Protein AF-A0A958NV28-F1 (afdb_monomer)

Nearest PDB structures (foldseek):
  4ri0-assembly1_A  TM=7.024E-01  e=3.113E-03  Homo sapiens
  4fgm-assembly1_A  TM=7.348E-01  e=1.062E-01  Idiomarina loihiensis L2TR
  3wkm-assembly1_A  TM=4.932E-01  e=1.978E-02  Aquifex aeolicus VF5
  7xft-assembly1_A-2  TM=5.248E-01  e=6.784E-02  Pseudomonas aeruginosa PAO1

Foldseek 3Di:
DPDPPVVVVVVVVLVVVPPDPDDDDDDPPCPQWDKDDDDDFKIKIKGKAWQVDDQVLRQLVRLLVQQVVLVVVVFLFKDWADKDKPKDWDWDFDFDQPPPPPVPDDDDDGPTDTDIDIRIITMMMIMIGGFNWFKDFPWHFDWDAAQLVVLCVLVVPSAIWIARCDTDDDDDDDHRKTWQDKQNQGDRGSSSVRVSRSPDPDQWIWIWIADPSDIDTGTTGIDTCSVVNSVVSVVSLVVSVVVCPDDPDPDSCVSVVVVVD

Sequence (261 aa):
MMKRLTLFVSLLKVAASMVGCSSLPPVNYLNGVTYKQNGSNMFTATYSGDRDTFTTTASNLAQIAAIESCMGKGRRAALFHEVIDESTKEIYTHLYSRDYVSNTLRDKNPTVHSEPMYVHAPRFTVRYSCANNYRALTQTPQITELKPEVVSYATRDFRGGLQVSNIKEAGPLREGDVITHIGGIRVEKVYQFRIALSTATREFIPIRILRNQVELTLKAKTSHATNSLYADNIRRLEEACKFA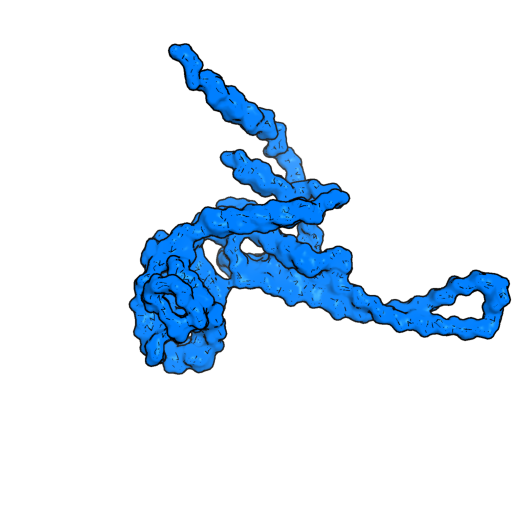QPVELPDVCWALAILAE

Mean predicted aligned error: 13.68 Å

Secondary structure (DSSP, 8-state):
--SSSHHHHHHHHHHTT----S--PPPSS-TTEEEEE-SSS-EEEEEE--TTS-HHHHHHHHHHHHHHHHHHTT-SEEEEEEEEE--EEEEEEEEE------TT--------EEEEEEEEE-EEEEEEEEES--EEESS--EEEEEPHHHHHHHHSS---EEEEEE--S-SS--TT-EEEEETTEE-SSHHHHHHHHHT--SSEEEEEEEETTEEEEEEEEEEE-HHHHHHHHHHHHHHHHHT-TTS--SSTTHHHHHTT-

Structure (mmCIF, N/CA/C/O backbone):
data_AF-A0A958NV28-F1
#
_entry.id   AF-A0A958NV28-F1
#
loop_
_atom_site.group_PDB
_atom_site.id
_atom_site.type_symbol
_atom_site.label_atom_id
_atom_site.label_alt_id
_atom_site.label_comp_id
_atom_site.label_asym_id
_atom_site.label_entity_id
_atom_site.label_seq_id
_atom_site.pdbx_PDB_ins_code
_atom_site.Cartn_x
_atom_site.Cartn_y
_atom_site.Cartn_z
_atom_site.occupancy
_atom_site.B_iso_or_equiv
_atom_site.auth_seq_id
_atom_site.auth_comp_id
_atom_site.auth_asym_id
_atom_site.auth_atom_id
_atom_site.pdbx_PDB_model_num
ATOM 1 N N . MET A 1 1 ? -11.180 51.515 -22.818 1.00 42.75 1 MET A N 1
ATOM 2 C CA . MET A 1 1 ? -11.923 50.394 -23.433 1.00 42.75 1 MET A CA 1
ATOM 3 C C . MET A 1 1 ? -10.951 49.576 -24.295 1.00 42.75 1 MET A C 1
ATOM 5 O O . MET A 1 1 ? -10.988 49.690 -25.502 1.00 42.75 1 MET A O 1
ATOM 9 N N . MET A 1 2 ? -9.979 48.860 -23.696 1.00 36.97 2 MET A N 1
ATOM 10 C CA . MET A 1 2 ? -8.898 48.190 -24.465 1.00 36.97 2 MET A CA 1
ATOM 11 C C . MET A 1 2 ? -8.068 47.183 -23.627 1.00 36.97 2 MET A C 1
ATOM 13 O O . MET A 1 2 ? -6.845 47.195 -23.648 1.00 36.97 2 MET A O 1
ATOM 17 N N . LYS A 1 3 ? -8.714 46.321 -22.823 1.00 34.31 3 LYS A N 1
ATOM 18 C CA . LYS A 1 3 ? -8.003 45.306 -22.002 1.00 34.31 3 LYS A CA 1
ATOM 19 C C . LYS A 1 3 ? -8.590 43.885 -22.038 1.00 34.31 3 LYS A C 1
ATOM 21 O O . LYS A 1 3 ? -8.163 43.037 -21.268 1.00 34.31 3 LYS A O 1
ATOM 26 N N . ARG A 1 4 ? -9.550 43.595 -22.927 1.00 36.66 4 ARG A N 1
ATOM 27 C CA . ARG A 1 4 ? -10.186 42.261 -23.018 1.00 36.66 4 ARG A CA 1
ATOM 28 C C . ARG A 1 4 ? -9.782 41.418 -24.232 1.00 36.66 4 ARG A C 1
ATOM 30 O O . ARG A 1 4 ? -10.147 40.253 -24.276 1.00 36.66 4 ARG A O 1
ATOM 37 N N . LEU A 1 5 ? -9.011 41.961 -25.177 1.00 32.56 5 LEU A N 1
ATOM 38 C CA . LEU A 1 5 ? -8.711 41.264 -26.435 1.00 32.56 5 LEU A CA 1
ATOM 39 C C . LEU A 1 5 ? -7.381 40.486 -26.430 1.00 32.56 5 LEU A C 1
ATOM 41 O O . LEU A 1 5 ? -7.212 39.563 -27.214 1.00 32.56 5 LEU A O 1
ATOM 45 N N . THR A 1 6 ? -6.453 40.795 -25.520 1.00 35.09 6 THR A N 1
ATOM 46 C CA . THR A 1 6 ? -5.121 40.163 -25.491 1.00 35.09 6 THR A CA 1
ATOM 47 C C . THR A 1 6 ? -5.073 38.834 -24.737 1.00 35.09 6 THR A C 1
ATOM 49 O O . THR A 1 6 ? -4.152 38.061 -24.958 1.00 35.09 6 THR A O 1
ATOM 52 N N . LEU A 1 7 ? -6.058 38.530 -23.884 1.00 33.84 7 LEU A N 1
ATOM 53 C CA . LEU A 1 7 ? -6.099 37.253 -23.153 1.00 33.84 7 LEU A CA 1
ATOM 54 C C . LEU A 1 7 ? -6.708 36.106 -23.979 1.00 33.84 7 LEU A C 1
ATOM 56 O O . LEU A 1 7 ? -6.379 34.947 -23.751 1.00 33.84 7 LEU A O 1
ATOM 60 N N . PHE A 1 8 ? -7.549 36.420 -24.971 1.00 31.97 8 PHE A N 1
ATOM 61 C CA . PHE A 1 8 ? -8.199 35.413 -25.820 1.00 31.97 8 PHE A CA 1
ATOM 62 C C . PHE A 1 8 ? -7.282 34.861 -26.922 1.00 31.97 8 PHE A C 1
ATOM 64 O O . PHE A 1 8 ? -7.455 33.726 -27.354 1.00 31.97 8 PHE A O 1
ATOM 71 N N . VAL A 1 9 ? -6.266 35.621 -27.342 1.00 33.97 9 VAL A N 1
ATOM 72 C CA . VAL A 1 9 ? -5.313 35.188 -28.383 1.00 33.97 9 VAL A CA 1
ATOM 73 C C . VAL A 1 9 ? -4.204 34.291 -27.807 1.00 33.97 9 VAL A C 1
ATOM 75 O O . VAL A 1 9 ? -3.665 33.445 -28.516 1.00 33.97 9 VAL A O 1
ATOM 78 N N . SER A 1 10 ? -3.912 34.400 -26.507 1.00 32.03 10 SER A N 1
ATOM 79 C CA . SER A 1 10 ? -2.940 33.538 -25.815 1.00 32.03 10 SER A CA 1
ATOM 80 C C . SER A 1 10 ? -3.492 32.141 -25.518 1.00 32.03 10 SER A C 1
ATOM 82 O O . SER A 1 10 ? -2.753 31.168 -25.606 1.00 32.03 10 SER A O 1
ATOM 84 N N . LEU A 1 11 ? -4.795 32.030 -25.228 1.00 33.72 11 LEU A N 1
ATOM 85 C CA . LEU A 1 11 ? -5.482 30.743 -25.047 1.00 33.72 11 LEU A CA 1
ATOM 86 C C . LEU A 1 11 ? -5.680 30.001 -26.379 1.00 33.72 11 LEU A C 1
ATOM 88 O O . LEU A 1 11 ? -5.585 28.778 -26.421 1.00 33.72 11 LEU A O 1
ATOM 92 N N . LEU A 1 12 ? -5.858 30.725 -27.491 1.00 30.09 12 LEU A N 1
ATOM 93 C CA . LEU A 1 12 ? -6.002 30.104 -28.812 1.00 30.09 12 LEU A CA 1
ATOM 94 C C . LEU A 1 12 ? -4.684 29.568 -29.399 1.00 30.09 12 LEU A C 1
ATOM 96 O O . LEU A 1 12 ? -4.718 28.651 -30.213 1.00 30.09 12 LEU A O 1
ATOM 100 N N . LYS A 1 13 ? -3.520 30.098 -28.997 1.00 28.77 13 LYS A N 1
ATOM 101 C CA . LYS A 1 13 ? -2.216 29.590 -29.466 1.00 28.77 13 LYS A CA 1
ATOM 102 C C . LYS A 1 13 ? -1.770 28.298 -28.779 1.00 28.77 13 LYS A C 1
ATOM 104 O O . LYS A 1 13 ? -0.981 27.575 -29.372 1.00 28.77 13 LYS A O 1
ATOM 109 N N . VAL A 1 14 ? -2.302 27.986 -27.597 1.00 34.53 14 VAL A N 1
ATOM 110 C CA . VAL A 1 14 ? -2.105 26.673 -26.952 1.00 34.53 14 VAL A CA 1
ATOM 111 C C . VAL A 1 14 ? -3.055 25.627 -27.554 1.00 34.53 14 VAL A C 1
ATOM 113 O O . VAL A 1 14 ? -2.667 24.482 -27.745 1.00 34.53 14 VAL A O 1
ATOM 116 N N . ALA A 1 15 ? -4.255 26.038 -27.980 1.00 30.75 15 ALA A N 1
ATOM 117 C CA . ALA A 1 15 ? -5.199 25.159 -28.674 1.00 30.75 15 ALA A CA 1
ATOM 118 C C . ALA A 1 15 ? -4.808 24.850 -30.139 1.00 30.75 15 ALA A C 1
ATOM 120 O O . ALA A 1 15 ? -5.227 23.841 -30.698 1.00 30.75 15 ALA A O 1
ATOM 121 N N . ALA A 1 16 ? -3.993 25.691 -30.786 1.00 28.53 16 ALA A N 1
ATOM 122 C CA . ALA A 1 16 ? -3.613 25.514 -32.192 1.00 28.53 16 ALA A CA 1
ATOM 123 C C . ALA A 1 16 ? -2.440 24.539 -32.429 1.00 28.53 16 ALA A C 1
ATOM 125 O O . ALA A 1 16 ? -2.147 24.224 -33.580 1.00 28.53 16 ALA A O 1
ATOM 126 N N . SER A 1 17 ? -1.802 24.013 -31.378 1.00 32.06 17 SER A N 1
ATOM 127 C CA . SER A 1 17 ? -0.890 22.861 -31.483 1.00 32.06 17 SER A CA 1
ATOM 128 C C . SER A 1 17 ? -1.598 21.508 -31.301 1.00 32.06 17 SER A C 1
ATOM 130 O O . SER A 1 17 ? -0.931 20.480 -31.279 1.00 32.06 17 SER A O 1
ATOM 132 N N . MET A 1 18 ? -2.936 21.489 -31.201 1.00 34.84 18 MET A N 1
ATOM 133 C CA . MET A 1 18 ? -3.747 20.292 -30.906 1.00 34.84 18 MET A CA 1
ATOM 134 C C . MET A 1 18 ? -4.446 19.674 -32.126 1.00 34.84 18 MET A C 1
ATOM 136 O O . MET A 1 18 ? -5.390 18.897 -31.991 1.00 34.84 18 MET A O 1
ATOM 140 N N . VAL A 1 19 ? -3.984 19.975 -33.341 1.00 33.31 19 VAL A N 1
ATOM 141 C CA . VAL A 1 19 ? -4.462 19.283 -34.546 1.00 33.31 19 VAL A CA 1
ATOM 142 C C . VAL A 1 19 ? -3.514 18.126 -34.846 1.00 33.31 19 VAL A C 1
ATOM 144 O O . VAL A 1 19 ? -2.533 18.282 -35.566 1.00 33.31 19 VAL A O 1
ATOM 147 N N . GLY A 1 20 ? -3.798 16.968 -34.248 1.00 28.89 20 GLY A N 1
ATOM 148 C CA . GLY A 1 20 ? -3.028 15.748 -34.507 1.00 28.89 20 GLY A CA 1
ATOM 149 C C . GLY A 1 20 ? -3.338 14.536 -33.630 1.00 28.89 20 GLY A C 1
ATOM 150 O O . GLY A 1 20 ? -2.508 13.642 -33.553 1.00 28.89 20 GLY A O 1
ATOM 151 N N . CYS A 1 21 ? -4.490 14.468 -32.957 1.00 29.20 21 CYS A N 1
ATOM 152 C CA . CYS A 1 21 ? -4.868 13.296 -32.159 1.00 29.20 21 CYS A CA 1
ATOM 153 C C . CYS A 1 21 ? -5.763 12.352 -32.979 1.00 29.20 21 CYS A C 1
ATOM 155 O O . CYS A 1 21 ? -6.955 12.204 -32.722 1.00 29.20 21 CYS A O 1
ATOM 157 N N . SER A 1 22 ? -5.201 11.734 -34.018 1.00 29.69 22 SER A N 1
ATOM 158 C CA . SER A 1 22 ? -5.865 10.648 -34.743 1.00 29.69 22 SER A CA 1
ATOM 159 C C . SER A 1 22 ? -4.882 9.508 -34.985 1.00 29.69 22 SER A C 1
ATOM 161 O O . SER A 1 22 ? -3.986 9.620 -35.816 1.00 29.69 22 SER A O 1
ATOM 163 N N . SER A 1 23 ? -5.101 8.420 -34.238 1.00 33.44 23 SER A N 1
ATOM 164 C CA . SER A 1 23 ? -4.632 7.051 -34.491 1.00 33.44 23 SER A CA 1
ATOM 165 C C . SER A 1 23 ? -3.129 6.874 -34.733 1.00 33.44 23 SER A C 1
ATOM 167 O O . SER A 1 23 ? -2.688 6.779 -35.876 1.00 33.44 23 SER A O 1
ATOM 169 N N . LEU A 1 24 ? -2.364 6.695 -33.656 1.00 29.19 24 LEU A N 1
ATOM 170 C CA . LEU A 1 24 ? -1.082 5.993 -33.714 1.00 29.19 24 LEU A CA 1
ATOM 171 C C . LEU A 1 24 ? -1.100 4.835 -32.699 1.00 29.19 24 LEU A C 1
ATOM 173 O O . LEU A 1 24 ? -1.649 4.998 -31.607 1.00 29.19 24 LEU A O 1
ATOM 177 N N . PRO A 1 25 ? -0.608 3.640 -33.074 1.00 27.00 25 PRO A N 1
ATOM 178 C CA . PRO A 1 25 ? -0.583 2.479 -32.190 1.00 27.00 25 PRO A CA 1
ATOM 179 C C . PRO A 1 25 ? 0.420 2.705 -31.044 1.00 27.00 25 PRO A C 1
ATOM 181 O O . PRO A 1 25 ? 1.440 3.349 -31.272 1.00 27.00 25 PRO A O 1
ATOM 184 N N . PRO A 1 26 ? 0.172 2.173 -29.832 1.00 32.22 26 PRO A N 1
ATOM 185 C CA . PRO A 1 26 ? 1.066 2.359 -28.689 1.00 32.22 26 PRO A CA 1
ATOM 186 C C . PRO A 1 26 ? 2.444 1.760 -28.986 1.00 32.22 26 PRO A C 1
ATOM 188 O O . PRO A 1 26 ? 2.532 0.583 -29.348 1.00 32.22 26 PRO A O 1
ATOM 191 N N . VAL A 1 27 ? 3.519 2.539 -28.834 1.00 32.28 27 VAL A N 1
ATOM 192 C CA . VAL A 1 27 ? 4.867 2.056 -29.147 1.00 32.28 27 VAL A CA 1
ATOM 193 C C . VAL A 1 27 ? 5.618 1.503 -27.921 1.00 32.28 27 VAL A C 1
ATOM 195 O O . VAL A 1 27 ? 5.814 2.148 -26.899 1.00 32.28 27 VAL A O 1
ATOM 198 N N . ASN A 1 28 ? 6.024 0.243 -28.084 1.00 35.97 28 ASN A N 1
ATOM 199 C CA . ASN A 1 28 ? 6.966 -0.638 -27.376 1.00 35.97 28 ASN A CA 1
ATOM 200 C C . ASN A 1 28 ? 8.065 -0.054 -26.439 1.00 35.97 28 ASN A C 1
ATOM 202 O O . ASN A 1 28 ? 9.251 -0.263 -26.681 1.00 35.97 28 ASN A O 1
ATOM 206 N N . TYR A 1 29 ? 7.703 0.483 -25.269 1.00 47.28 29 TYR A N 1
ATOM 207 C CA . TYR A 1 29 ? 8.492 0.311 -24.020 1.00 47.28 29 TYR A CA 1
ATOM 208 C C . TYR A 1 29 ? 7.924 -0.807 -23.117 1.00 47.28 29 TYR A C 1
ATOM 210 O O . TYR A 1 29 ? 8.506 -1.176 -22.100 1.00 47.28 29 TYR A O 1
ATOM 218 N N . LEU A 1 30 ? 6.782 -1.379 -23.517 1.00 50.78 30 LEU A N 1
ATOM 219 C CA . LEU A 1 30 ? 6.058 -2.457 -22.835 1.00 50.78 30 LEU A CA 1
ATOM 220 C C . LEU A 1 30 ? 6.619 -3.862 -23.110 1.00 50.78 30 LEU A C 1
ATOM 222 O O . LEU A 1 30 ? 6.046 -4.842 -22.629 1.00 50.78 30 LEU A O 1
ATOM 226 N N . ASN A 1 31 ? 7.722 -3.999 -23.853 1.00 53.97 31 ASN A N 1
ATOM 227 C CA . ASN A 1 31 ? 8.392 -5.291 -23.990 1.00 53.97 31 ASN A CA 1
ATOM 228 C C . ASN A 1 31 ? 8.909 -5.710 -22.606 1.00 53.97 31 ASN A C 1
ATOM 230 O O . ASN A 1 31 ? 9.879 -5.160 -22.103 1.00 53.97 31 ASN A O 1
ATOM 234 N N . GLY A 1 32 ? 8.202 -6.643 -21.967 1.00 59.00 32 GLY A N 1
ATOM 235 C CA . GLY A 1 32 ? 8.482 -7.095 -20.603 1.00 59.00 32 GLY A CA 1
ATOM 236 C C . GLY A 1 32 ? 7.480 -6.620 -19.548 1.00 59.00 32 GLY A C 1
ATOM 237 O O . GLY A 1 32 ? 7.564 -7.095 -18.413 1.00 59.00 32 GLY A O 1
ATOM 238 N N . VAL A 1 33 ? 6.513 -5.755 -19.894 1.00 76.06 33 VAL A N 1
ATOM 239 C CA . VAL A 1 33 ? 5.429 -5.362 -18.981 1.00 76.06 33 VAL A CA 1
ATOM 240 C C . VAL A 1 33 ? 4.223 -6.282 -19.133 1.00 76.06 33 VAL A C 1
ATOM 242 O O . VAL A 1 33 ? 3.641 -6.403 -20.207 1.00 76.06 33 VAL A O 1
ATOM 245 N N . THR A 1 34 ? 3.782 -6.884 -18.032 1.00 82.75 34 THR A N 1
ATOM 246 C CA . THR A 1 34 ? 2.536 -7.658 -17.986 1.00 82.75 34 THR A CA 1
ATOM 247 C C . THR A 1 34 ? 1.575 -7.090 -16.955 1.00 82.75 34 THR A C 1
ATOM 249 O O . THR A 1 34 ? 1.968 -6.819 -15.818 1.00 82.75 34 THR A O 1
AT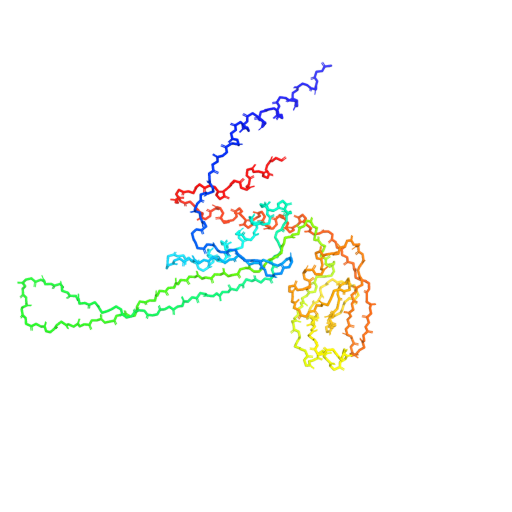OM 252 N N . TYR A 1 35 ? 0.302 -6.973 -17.333 1.00 85.31 35 TYR A N 1
ATOM 253 C CA . TYR A 1 35 ? -0.773 -6.532 -16.450 1.00 85.31 35 TYR A CA 1
ATOM 254 C C . TYR A 1 35 ? -1.664 -7.698 -16.055 1.00 85.31 35 TYR A C 1
ATOM 256 O O . TYR A 1 35 ? -2.049 -8.518 -16.888 1.00 85.31 35 TYR A O 1
ATOM 264 N N . LYS A 1 36 ? -2.067 -7.738 -14.787 1.00 86.81 36 LYS A N 1
ATOM 265 C CA . LYS A 1 36 ? -3.072 -8.691 -14.314 1.00 86.81 36 LYS A CA 1
ATOM 266 C C . LYS A 1 36 ? -4.006 -8.028 -13.315 1.00 86.81 36 LYS A C 1
ATOM 268 O O . LYS A 1 36 ? -3.587 -7.239 -12.473 1.00 86.81 36 LYS A O 1
ATOM 273 N N . GLN A 1 37 ? -5.290 -8.344 -13.419 1.00 84.44 37 GLN A N 1
ATOM 274 C CA . GLN A 1 37 ? -6.294 -7.937 -12.446 1.00 84.44 37 GLN A CA 1
ATOM 275 C C . GLN A 1 37 ? -6.480 -9.054 -11.416 1.00 84.44 37 GLN A C 1
ATOM 277 O O . GLN A 1 37 ? -6.767 -10.195 -11.769 1.00 84.44 37 GLN A O 1
ATOM 282 N N . ASN A 1 38 ? -6.325 -8.717 -10.137 1.00 76.69 38 ASN A N 1
ATOM 283 C CA . ASN A 1 38 ? -6.432 -9.637 -9.008 1.00 76.69 38 ASN A CA 1
ATOM 284 C C . ASN A 1 38 ? -7.643 -9.243 -8.144 1.00 76.69 38 ASN A C 1
ATOM 286 O O . ASN A 1 38 ? -7.500 -8.732 -7.037 1.00 76.69 38 ASN A O 1
ATOM 290 N N . GLY A 1 39 ? -8.854 -9.449 -8.667 1.00 72.31 39 GLY A N 1
ATOM 291 C CA . GLY A 1 39 ? -10.111 -9.050 -8.018 1.00 72.31 39 GLY A CA 1
ATOM 292 C C . GLY A 1 39 ? -10.651 -7.700 -8.503 1.00 72.31 39 GLY A C 1
ATOM 293 O O . GLY A 1 39 ? -10.207 -7.162 -9.514 1.00 72.31 39 GLY A O 1
ATOM 294 N N . SER A 1 40 ? -11.649 -7.144 -7.811 1.00 68.88 40 SER A N 1
ATOM 295 C CA . SER A 1 40 ? -12.421 -6.001 -8.329 1.00 68.88 40 SER A CA 1
ATOM 296 C C . SER A 1 40 ? -11.631 -4.691 -8.427 1.00 68.88 40 SER A C 1
ATOM 298 O O . SER A 1 40 ? -11.867 -3.931 -9.358 1.00 68.88 40 SER A O 1
ATOM 300 N N . ASN A 1 41 ? -10.673 -4.441 -7.526 1.00 77.62 41 ASN A N 1
ATOM 301 C CA . ASN A 1 41 ? -9.946 -3.163 -7.445 1.00 77.62 41 ASN A CA 1
ATOM 302 C C . ASN A 1 41 ? -8.429 -3.297 -7.225 1.00 77.62 41 ASN A C 1
ATOM 304 O O . ASN A 1 41 ? -7.775 -2.311 -6.895 1.00 77.62 41 ASN A O 1
ATOM 308 N N . MET A 1 42 ? -7.858 -4.491 -7.392 1.00 86.62 42 MET A N 1
ATOM 309 C CA . MET A 1 42 ? -6.417 -4.713 -7.251 1.00 86.62 42 MET A CA 1
ATOM 310 C C . MET A 1 42 ? -5.832 -5.169 -8.583 1.00 86.62 42 MET A C 1
ATOM 312 O O . MET A 1 42 ? -6.374 -6.051 -9.250 1.00 86.62 42 MET A O 1
ATOM 316 N N . PHE A 1 43 ? -4.705 -4.579 -8.949 1.00 89.94 43 PHE A N 1
ATOM 317 C CA . PHE A 1 43 ? -3.983 -4.841 -10.182 1.00 89.94 43 PHE A CA 1
ATOM 318 C C . PHE A 1 43 ? -2.517 -5.126 -9.870 1.00 89.94 43 PHE A C 1
ATOM 320 O O . PHE A 1 43 ? -1.993 -4.729 -8.826 1.00 89.94 43 PHE A O 1
ATOM 327 N N . THR A 1 44 ? -1.863 -5.826 -10.783 1.00 91.31 44 THR A N 1
ATOM 328 C CA . THR A 1 44 ? -0.417 -6.007 -10.807 1.00 91.31 44 THR A CA 1
ATOM 329 C C . THR A 1 44 ? 0.130 -5.543 -12.139 1.00 91.31 44 THR A C 1
ATOM 331 O O . THR A 1 44 ? -0.440 -5.874 -13.179 1.00 91.31 44 THR A O 1
ATOM 334 N N . ALA A 1 45 ? 1.228 -4.800 -12.082 1.00 90.56 45 ALA A N 1
ATOM 335 C CA . ALA A 1 45 ? 2.062 -4.466 -13.222 1.00 90.56 45 ALA A CA 1
ATOM 336 C C . ALA A 1 45 ? 3.438 -5.063 -12.944 1.00 90.56 45 ALA A C 1
ATOM 338 O O . ALA A 1 45 ? 4.049 -4.755 -11.922 1.00 90.56 45 ALA A O 1
ATOM 339 N N . THR A 1 46 ? 3.893 -5.948 -13.817 1.00 90.00 46 THR A N 1
ATOM 340 C CA . THR A 1 46 ? 5.197 -6.596 -13.685 1.00 90.00 46 THR A CA 1
ATOM 341 C C . THR A 1 46 ? 6.074 -6.148 -14.824 1.00 90.00 46 THR A C 1
ATOM 343 O O . THR A 1 46 ? 5.639 -6.281 -15.958 1.00 90.00 46 THR A O 1
ATOM 346 N N . TYR A 1 47 ? 7.278 -5.668 -14.536 1.00 88.56 47 TYR A N 1
ATOM 347 C CA . TYR A 1 47 ? 8.308 -5.403 -15.535 1.00 88.56 47 TYR A CA 1
ATOM 348 C C . TYR A 1 47 ? 9.393 -6.478 -15.448 1.00 88.56 47 TYR A C 1
ATOM 350 O O . TYR A 1 47 ? 9.865 -6.795 -14.354 1.00 88.56 47 TYR A O 1
ATOM 358 N N . SER A 1 48 ? 9.787 -7.026 -16.595 1.00 85.31 48 SER A N 1
ATOM 359 C CA . SER A 1 48 ? 10.903 -7.967 -16.736 1.00 85.31 48 SER A CA 1
ATOM 360 C C . SER A 1 48 ? 11.972 -7.325 -17.611 1.00 85.31 48 SER A C 1
ATOM 362 O O . SER A 1 48 ? 11.746 -7.131 -18.802 1.00 85.31 48 SER A O 1
ATOM 364 N N . GLY A 1 49 ? 13.103 -6.970 -17.006 1.00 75.75 49 GLY A N 1
ATOM 365 C CA . GLY A 1 49 ? 14.259 -6.425 -17.707 1.00 75.75 49 GLY A CA 1
ATOM 366 C C . GLY A 1 49 ? 15.207 -7.516 -18.187 1.00 75.75 49 GLY A C 1
ATOM 367 O O . GLY A 1 49 ? 15.167 -8.659 -17.726 1.00 75.75 49 GLY A O 1
ATOM 368 N N . ASP A 1 50 ? 16.080 -7.139 -19.108 1.00 76.69 50 ASP A N 1
ATOM 369 C CA . ASP A 1 50 ? 17.200 -7.960 -19.550 1.00 76.69 50 ASP A CA 1
ATOM 370 C C . ASP A 1 50 ? 18.426 -7.788 -18.633 1.00 76.69 50 ASP A C 1
ATOM 372 O O . ASP A 1 50 ? 18.388 -7.096 -17.614 1.00 76.69 50 ASP A O 1
ATOM 376 N N . ARG A 1 51 ? 19.540 -8.423 -19.011 1.00 70.56 51 ARG A N 1
ATOM 377 C CA . ARG A 1 51 ? 20.807 -8.387 -18.265 1.00 70.56 51 ARG A CA 1
ATOM 378 C C . ARG A 1 51 ? 21.429 -6.994 -18.127 1.00 70.56 51 ARG A C 1
ATOM 380 O O . ARG A 1 51 ? 22.259 -6.793 -17.245 1.00 70.56 51 ARG A O 1
ATOM 387 N N . ASP A 1 52 ? 21.065 -6.076 -19.017 1.00 71.19 52 ASP A N 1
ATOM 388 C CA . ASP A 1 52 ? 21.626 -4.728 -19.094 1.00 71.19 52 ASP A CA 1
ATOM 389 C C . ASP A 1 52 ? 20.745 -3.722 -18.327 1.00 71.19 52 ASP A C 1
ATOM 391 O O . ASP A 1 52 ? 21.113 -2.565 -18.112 1.00 71.19 52 ASP A O 1
ATOM 395 N N . THR A 1 53 ? 19.588 -4.177 -17.838 1.00 73.06 53 THR A N 1
ATOM 396 C CA . THR A 1 53 ? 18.672 -3.377 -17.037 1.00 73.06 53 THR A CA 1
ATOM 397 C C . THR A 1 53 ? 19.114 -3.329 -15.568 1.00 73.06 53 THR A C 1
ATOM 399 O O . THR A 1 53 ? 19.265 -4.350 -14.897 1.00 73.06 53 THR A O 1
ATOM 402 N N . PHE A 1 54 ? 19.246 -2.124 -15.006 1.00 78.12 54 PHE A N 1
ATOM 403 C CA . PHE A 1 54 ? 19.468 -1.948 -13.566 1.00 78.12 54 PHE A CA 1
ATOM 404 C C . PHE A 1 54 ? 18.207 -2.272 -12.746 1.00 78.12 54 PHE A C 1
ATOM 406 O O . PHE A 1 54 ? 17.083 -1.974 -13.154 1.00 78.12 54 PHE A O 1
ATOM 413 N N . THR A 1 55 ? 18.382 -2.811 -11.535 1.00 81.19 55 THR A N 1
ATOM 414 C CA . THR A 1 55 ? 17.279 -3.137 -10.606 1.00 81.19 55 THR A CA 1
ATOM 415 C C . THR A 1 55 ? 16.388 -1.938 -10.292 1.00 81.19 55 THR A C 1
ATOM 417 O O . THR A 1 55 ? 15.163 -2.042 -10.299 1.00 81.19 55 THR A O 1
ATOM 420 N N . THR A 1 56 ? 16.996 -0.777 -10.054 1.00 79.94 56 THR A N 1
ATOM 421 C CA . THR A 1 56 ? 16.290 0.484 -9.800 1.00 79.94 56 THR A CA 1
ATOM 422 C C . THR A 1 56 ? 15.439 0.900 -10.996 1.00 79.94 56 THR A C 1
ATOM 424 O O . THR A 1 56 ? 14.281 1.275 -10.820 1.00 79.94 56 THR A O 1
ATOM 427 N N . THR A 1 57 ? 15.971 0.765 -12.212 1.00 80.19 57 THR A N 1
ATOM 428 C CA . THR A 1 57 ? 15.249 1.040 -13.459 1.00 80.19 57 THR A CA 1
ATOM 429 C C . THR A 1 57 ? 14.055 0.107 -13.621 1.00 80.19 57 THR A C 1
ATOM 431 O O . THR A 1 57 ? 12.942 0.582 -13.827 1.00 80.19 57 THR A O 1
ATOM 434 N N . ALA A 1 58 ? 14.243 -1.203 -13.445 1.00 81.69 58 ALA A N 1
ATOM 435 C CA . ALA A 1 58 ? 13.161 -2.182 -13.549 1.00 81.69 58 ALA A CA 1
ATOM 436 C C . ALA A 1 58 ? 12.037 -1.936 -12.524 1.00 81.69 58 ALA A C 1
ATOM 438 O O . ALA A 1 58 ? 10.854 -1.976 -12.867 1.00 81.69 58 ALA A O 1
ATOM 439 N N . SER A 1 59 ? 12.395 -1.614 -11.277 1.00 86.12 59 SER A N 1
ATOM 440 C CA . SER A 1 59 ? 11.436 -1.249 -10.227 1.00 86.12 59 SER A CA 1
ATOM 441 C C . SER A 1 59 ? 10.653 0.024 -10.562 1.00 86.12 59 SER A C 1
ATOM 443 O O . SER A 1 59 ? 9.437 0.084 -10.356 1.00 86.12 59 SER A O 1
ATOM 445 N N . ASN A 1 60 ? 11.324 1.040 -11.111 1.00 84.00 60 ASN A N 1
ATOM 446 C CA . ASN A 1 60 ? 10.677 2.279 -11.536 1.00 84.00 60 ASN A CA 1
ATOM 447 C C . ASN A 1 60 ? 9.732 2.040 -12.719 1.00 84.00 60 ASN A C 1
ATOM 449 O O . ASN A 1 60 ? 8.593 2.500 -12.679 1.00 84.00 60 ASN A O 1
ATOM 453 N N . LEU A 1 61 ? 10.150 1.264 -13.722 1.00 83.50 61 LEU A N 1
ATOM 454 C CA . LEU A 1 61 ? 9.324 0.922 -14.885 1.00 83.50 61 LEU A CA 1
ATOM 455 C C . LEU A 1 61 ? 8.061 0.146 -14.492 1.00 83.50 61 LEU A C 1
ATOM 457 O O . LEU A 1 61 ? 6.975 0.456 -14.981 1.00 83.50 61 LEU A O 1
ATOM 461 N N . ALA A 1 62 ? 8.148 -0.780 -13.534 1.00 87.06 62 ALA A N 1
ATOM 462 C CA . ALA A 1 62 ? 6.964 -1.458 -13.003 1.00 87.06 62 ALA A CA 1
ATOM 463 C C . ALA A 1 62 ? 5.981 -0.484 -12.309 1.00 87.06 62 ALA A C 1
ATOM 465 O O . ALA A 1 62 ? 4.762 -0.634 -12.419 1.00 87.06 62 ALA A O 1
ATOM 466 N N . GLN A 1 63 ? 6.490 0.539 -11.611 1.00 89.75 63 GLN A N 1
ATOM 467 C CA . GLN A 1 63 ? 5.658 1.560 -10.957 1.00 89.75 63 GLN A CA 1
ATOM 468 C C . GLN A 1 63 ? 5.018 2.524 -11.963 1.00 89.75 63 GLN A C 1
ATOM 470 O O . GLN A 1 63 ? 3.848 2.873 -11.810 1.00 89.75 63 GLN A O 1
ATOM 475 N N . ILE A 1 64 ? 5.750 2.920 -13.003 1.00 86.75 64 ILE A N 1
ATOM 476 C CA . ILE A 1 64 ? 5.245 3.744 -14.113 1.00 86.75 64 ILE A CA 1
ATOM 477 C C . ILE A 1 64 ? 4.115 3.026 -14.830 1.00 86.75 64 ILE A C 1
ATOM 479 O O . ILE A 1 64 ? 3.037 3.595 -14.978 1.00 86.75 64 ILE A O 1
ATOM 483 N N . ALA A 1 65 ? 4.310 1.747 -15.162 1.00 85.81 65 ALA A N 1
ATOM 484 C CA . ALA A 1 65 ? 3.282 0.926 -15.786 1.00 85.81 65 ALA A CA 1
ATOM 485 C C . ALA A 1 65 ? 1.978 0.921 -14.967 1.00 85.81 65 ALA A C 1
ATOM 487 O O . ALA A 1 65 ? 0.883 0.988 -15.528 1.00 85.81 65 ALA A O 1
ATOM 488 N N . ALA A 1 66 ? 2.074 0.887 -13.634 1.00 90.38 66 ALA A N 1
ATOM 489 C CA . ALA A 1 66 ? 0.919 0.999 -12.748 1.00 90.38 66 ALA A CA 1
ATOM 490 C C . ALA A 1 66 ? 0.256 2.395 -12.783 1.00 90.38 66 ALA A C 1
ATOM 492 O O . ALA A 1 66 ? -0.975 2.479 -12.783 1.00 90.38 66 ALA A O 1
ATOM 493 N N . ILE A 1 67 ? 1.037 3.480 -12.849 1.00 88.88 67 ILE A N 1
ATOM 494 C CA . ILE A 1 67 ? 0.524 4.857 -12.982 1.00 88.88 67 ILE A CA 1
ATOM 495 C C . ILE A 1 67 ? -0.217 5.032 -14.308 1.00 88.88 67 ILE A C 1
ATOM 497 O O . ILE A 1 67 ? -1.386 5.423 -14.304 1.00 88.88 67 ILE A O 1
ATOM 501 N N . GLU A 1 68 ? 0.427 4.682 -15.419 1.00 84.69 68 GLU A N 1
ATOM 502 C CA . GLU A 1 68 ? -0.139 4.770 -16.768 1.00 84.69 68 GLU A CA 1
ATOM 503 C C . GLU A 1 68 ? -1.412 3.937 -16.890 1.00 84.69 68 GLU A C 1
ATOM 505 O O . GLU A 1 68 ? -2.422 4.408 -17.409 1.00 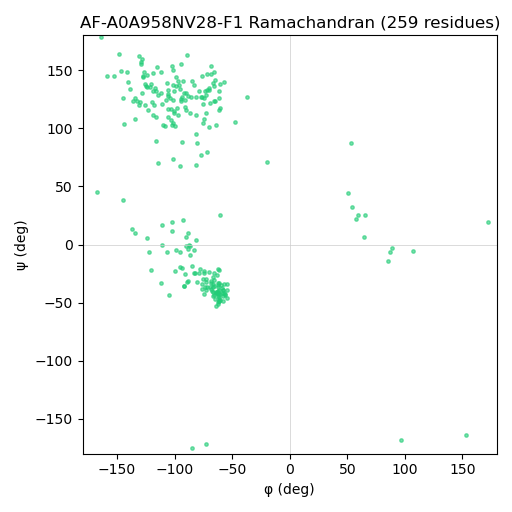84.69 68 GLU A O 1
ATOM 510 N N . SER A 1 69 ? -1.421 2.731 -16.314 1.00 87.19 69 SER A N 1
ATOM 511 C CA . SER A 1 69 ? -2.615 1.887 -16.272 1.00 87.19 69 SER A CA 1
ATOM 512 C C . SER A 1 69 ? -3.792 2.565 -15.564 1.00 87.19 69 SER A C 1
ATOM 514 O O . SER A 1 69 ? -4.941 2.401 -15.979 1.00 87.19 69 SER A O 1
ATOM 516 N N . CYS A 1 70 ? -3.543 3.332 -14.499 1.00 86.88 70 CYS A N 1
ATOM 517 C CA . CYS A 1 70 ? -4.601 4.077 -13.822 1.00 86.88 70 CYS A CA 1
ATOM 518 C C . CYS A 1 70 ? -5.051 5.306 -14.614 1.00 86.88 70 CYS A C 1
ATOM 520 O O . CYS A 1 70 ? -6.258 5.524 -14.737 1.00 86.88 70 CYS A O 1
ATOM 522 N N . MET A 1 71 ? -4.117 6.062 -15.192 1.00 85.25 71 MET A N 1
ATOM 523 C CA . MET A 1 71 ? -4.432 7.222 -16.031 1.00 85.25 71 MET A CA 1
ATOM 524 C C . MET A 1 71 ? -5.221 6.821 -17.280 1.00 85.25 71 MET A C 1
ATOM 526 O O . MET A 1 71 ? -6.262 7.413 -17.554 1.00 85.25 71 MET A O 1
ATOM 530 N N . GLY A 1 72 ? -4.822 5.743 -17.961 1.00 79.69 72 GLY A N 1
ATOM 531 C CA . GLY A 1 72 ? -5.537 5.188 -19.115 1.00 79.69 72 GLY A CA 1
ATOM 532 C C . GLY A 1 72 ? -6.950 4.688 -18.786 1.00 79.69 72 GLY A C 1
ATOM 533 O O . GLY A 1 72 ? -7.809 4.629 -19.659 1.00 79.69 72 GLY A O 1
ATOM 534 N N . LYS A 1 73 ? -7.240 4.392 -17.511 1.00 82.56 73 LYS A N 1
ATOM 535 C CA . LYS A 1 73 ? -8.595 4.086 -17.009 1.00 82.56 73 LYS A CA 1
ATOM 536 C C . LYS A 1 73 ? -9.380 5.334 -16.578 1.00 82.56 73 LYS A C 1
ATOM 538 O O . LYS A 1 73 ? -10.412 5.201 -15.915 1.00 82.56 73 LYS A O 1
ATOM 543 N N . GLY A 1 74 ? -8.879 6.535 -16.872 1.00 80.50 74 GLY A N 1
ATOM 544 C CA . GLY A 1 74 ? -9.468 7.806 -16.448 1.00 80.50 74 GLY A CA 1
ATOM 545 C C . GLY A 1 74 ? -9.441 8.008 -14.932 1.00 80.50 74 GLY A C 1
ATOM 546 O O . GLY A 1 74 ? -10.310 8.688 -14.380 1.00 80.50 74 GLY A O 1
ATOM 547 N N . ARG A 1 75 ? -8.503 7.362 -14.224 1.00 85.44 75 ARG A N 1
ATOM 548 C CA . ARG A 1 75 ? -8.362 7.494 -12.770 1.00 85.44 75 ARG A CA 1
ATOM 549 C C . ARG A 1 75 ? -7.268 8.488 -12.423 1.00 85.44 75 ARG A C 1
ATOM 551 O O . ARG A 1 75 ? -6.241 8.534 -13.089 1.00 85.44 75 ARG A O 1
ATOM 558 N N . ARG A 1 76 ? -7.473 9.258 -11.347 1.00 83.19 76 ARG A N 1
ATOM 559 C CA . ARG A 1 76 ? -6.530 10.329 -10.982 1.00 83.19 76 ARG A CA 1
ATOM 560 C C . ARG A 1 76 ? -5.171 9.794 -10.559 1.00 83.19 76 ARG A C 1
ATOM 562 O O . ARG A 1 76 ? -4.176 10.400 -10.907 1.00 83.19 76 ARG A O 1
ATOM 569 N N . ALA A 1 77 ? -5.103 8.712 -9.789 1.00 87.62 77 ALA A N 1
ATOM 570 C CA . ALA A 1 77 ? -3.834 8.265 -9.221 1.00 87.62 77 ALA A CA 1
ATOM 571 C C . ALA A 1 77 ? -3.733 6.743 -9.097 1.00 87.62 77 ALA A C 1
ATOM 573 O O . ALA A 1 77 ? -4.730 6.064 -8.837 1.00 87.62 77 ALA A O 1
ATOM 574 N N . ALA A 1 78 ? -2.506 6.229 -9.203 1.00 91.38 78 ALA A N 1
ATOM 575 C CA . ALA A 1 78 ? -2.157 4.903 -8.715 1.00 91.38 78 ALA A CA 1
ATOM 576 C C . ALA A 1 78 ? -1.839 4.967 -7.217 1.00 91.38 78 ALA A C 1
ATOM 578 O O . ALA A 1 78 ? -1.160 5.879 -6.740 1.00 91.38 78 ALA A O 1
ATOM 579 N N . LEU A 1 79 ? -2.343 3.988 -6.475 1.00 92.19 79 LEU A N 1
ATOM 580 C CA . LEU A 1 79 ? -2.048 3.765 -5.069 1.00 92.19 79 LEU A CA 1
ATOM 581 C C . LEU A 1 79 ? -1.216 2.490 -4.962 1.00 92.19 79 LEU A C 1
ATOM 583 O O . LEU A 1 79 ? -1.747 1.383 -5.058 1.00 92.19 79 LEU A O 1
ATOM 587 N N . PHE A 1 80 ? 0.092 2.649 -4.770 1.00 91.19 80 PHE A N 1
ATOM 588 C CA . PHE A 1 80 ? 0.992 1.511 -4.617 1.00 91.19 80 PHE A CA 1
ATOM 589 C C . PHE A 1 80 ? 0.761 0.811 -3.282 1.00 91.19 80 PHE A C 1
ATOM 591 O O . PHE A 1 80 ? 0.663 1.441 -2.223 1.00 91.19 80 PHE A O 1
ATOM 598 N N . HIS A 1 81 ? 0.668 -0.506 -3.342 1.00 89.06 81 HIS A N 1
ATOM 599 C CA . HIS A 1 81 ? 0.451 -1.374 -2.196 1.00 89.06 81 HIS A CA 1
ATOM 600 C C . HIS A 1 81 ? 1.727 -2.094 -1.797 1.00 89.06 81 HIS A C 1
ATOM 602 O O . HIS A 1 81 ? 2.031 -2.178 -0.611 1.00 89.06 81 HIS A O 1
ATOM 608 N N . GLU A 1 82 ? 2.449 -2.592 -2.793 1.00 89.38 82 GLU A N 1
ATOM 609 C CA . GLU A 1 82 ? 3.622 -3.434 -2.624 1.00 89.38 82 GLU A CA 1
ATOM 610 C C . GLU A 1 82 ? 4.470 -3.359 -3.896 1.00 89.38 82 GLU A C 1
ATOM 612 O O . GLU A 1 82 ? 3.918 -3.262 -4.997 1.00 89.38 82 GLU A O 1
ATOM 617 N N . VAL A 1 83 ? 5.789 -3.412 -3.733 1.00 91.00 83 VAL A N 1
ATOM 618 C CA . VAL A 1 83 ? 6.756 -3.581 -4.821 1.00 91.00 83 VAL A CA 1
ATOM 619 C C . VAL A 1 83 ? 7.567 -4.825 -4.481 1.00 91.00 83 VAL A C 1
ATOM 621 O O . VAL A 1 83 ? 8.230 -4.857 -3.448 1.00 91.00 83 VAL A O 1
ATOM 624 N N . ILE A 1 84 ? 7.452 -5.853 -5.313 1.00 92.94 84 ILE A N 1
ATOM 625 C CA . ILE A 1 84 ? 8.036 -7.176 -5.099 1.00 92.94 84 ILE A CA 1
ATOM 626 C C . ILE A 1 84 ? 9.210 -7.327 -6.059 1.00 92.94 84 ILE A C 1
ATOM 628 O O . ILE A 1 84 ? 9.031 -7.164 -7.266 1.00 92.94 84 ILE A O 1
ATOM 632 N N . ASP A 1 85 ? 10.385 -7.628 -5.516 1.00 92.06 85 ASP A N 1
ATOM 633 C CA . ASP A 1 85 ? 11.564 -8.012 -6.288 1.00 92.06 85 ASP A CA 1
ATOM 634 C C . ASP A 1 85 ? 11.529 -9.529 -6.535 1.00 92.06 85 ASP A C 1
ATOM 636 O O . ASP A 1 85 ? 11.606 -10.327 -5.602 1.00 92.06 85 ASP A O 1
ATOM 640 N N . GLU A 1 86 ? 11.364 -9.912 -7.796 1.00 90.50 86 GLU A N 1
ATOM 641 C CA . GLU A 1 86 ? 11.363 -11.290 -8.297 1.00 90.50 86 GLU A CA 1
ATOM 642 C C . GLU A 1 86 ? 12.613 -11.562 -9.154 1.00 90.50 86 GLU A C 1
ATOM 644 O O . GLU A 1 86 ? 12.628 -12.501 -9.951 1.00 90.50 86 GLU A O 1
ATOM 649 N N . SER A 1 87 ? 13.645 -10.718 -9.044 1.00 85.94 87 SER A N 1
ATOM 650 C CA . SER A 1 87 ? 14.850 -10.802 -9.869 1.00 85.94 87 SER A CA 1
ATOM 651 C C . SER A 1 87 ? 15.579 -12.125 -9.657 1.00 85.94 87 SER A C 1
ATOM 653 O O . SER A 1 87 ? 15.857 -12.539 -8.528 1.00 85.94 87 SER A O 1
ATOM 655 N N . THR A 1 88 ? 15.953 -12.774 -10.756 1.00 75.88 88 THR A N 1
ATOM 656 C CA . THR A 1 88 ? 16.746 -14.003 -10.727 1.00 75.88 88 THR A CA 1
ATOM 657 C C . THR A 1 88 ? 18.222 -13.684 -10.926 1.00 75.88 88 THR A C 1
ATOM 659 O O . THR A 1 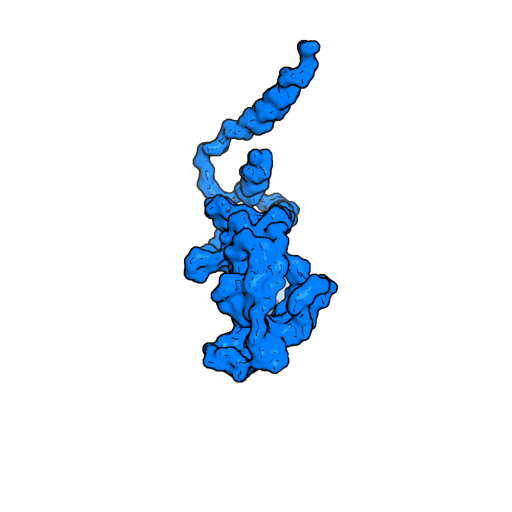88 ? 18.599 -12.884 -11.786 1.00 75.88 88 THR A O 1
ATOM 662 N N . LYS A 1 89 ? 19.075 -14.348 -10.140 1.00 70.00 89 LYS A N 1
ATOM 663 C CA . LYS A 1 89 ? 20.523 -14.392 -10.361 1.00 70.00 89 LYS A CA 1
ATOM 664 C C . LYS A 1 89 ? 20.872 -15.787 -10.850 1.00 70.00 89 LYS A C 1
ATOM 666 O O . LYS A 1 89 ? 20.913 -16.717 -10.049 1.00 70.00 89 LYS A O 1
ATOM 671 N N . GLU A 1 90 ? 21.096 -15.932 -12.148 1.00 61.34 90 GLU A N 1
ATOM 672 C CA . GLU A 1 90 ? 21.558 -17.196 -12.718 1.00 61.34 90 GLU A CA 1
ATOM 673 C C . GLU A 1 90 ? 23.071 -17.148 -12.936 1.00 61.34 90 GLU A C 1
ATOM 675 O O . GLU A 1 90 ? 23.628 -16.142 -13.383 1.00 61.34 90 GLU A O 1
ATOM 680 N N . ILE A 1 91 ? 23.741 -18.244 -12.579 1.00 54.66 91 ILE A N 1
ATOM 681 C CA . ILE A 1 91 ? 25.176 -18.433 -12.790 1.00 54.66 91 ILE A CA 1
ATOM 682 C C . ILE A 1 91 ? 25.331 -19.312 -14.025 1.00 54.66 91 ILE A C 1
ATOM 684 O O . ILE A 1 91 ? 24.960 -20.484 -14.000 1.00 54.66 91 ILE A O 1
ATOM 688 N N . TYR A 1 92 ? 25.912 -18.757 -15.084 1.00 53.84 92 TYR A N 1
ATOM 689 C CA . TYR A 1 92 ? 26.315 -19.518 -16.260 1.00 53.84 92 TYR A CA 1
ATOM 690 C C . TYR A 1 92 ? 27.829 -19.713 -16.218 1.00 53.84 92 TYR A C 1
ATOM 692 O O . TYR A 1 92 ? 28.597 -18.754 -16.288 1.00 53.84 92 TYR A O 1
ATOM 700 N N . THR A 1 93 ? 28.290 -20.958 -16.118 1.00 47.09 93 THR A N 1
ATOM 701 C CA . THR A 1 93 ? 29.682 -21.305 -16.418 1.00 47.09 93 THR A CA 1
ATOM 702 C C . THR A 1 93 ? 29.821 -21.453 -17.927 1.00 47.09 93 THR A C 1
ATOM 704 O O . THR A 1 93 ? 29.545 -22.509 -18.493 1.00 47.09 93 THR A O 1
ATOM 707 N N . HIS A 1 94 ? 30.248 -20.388 -18.603 1.00 47.81 94 HIS A N 1
ATOM 708 C CA . HIS A 1 94 ? 30.701 -20.518 -19.982 1.00 47.81 94 HIS A CA 1
ATOM 709 C C . HIS A 1 94 ? 32.092 -21.162 -19.992 1.00 47.81 94 HIS A C 1
ATOM 711 O O . HIS A 1 94 ? 33.043 -20.642 -19.410 1.00 47.81 94 HIS A O 1
ATOM 717 N N . LEU A 1 95 ? 32.212 -22.313 -20.657 1.00 42.22 95 LEU A N 1
ATOM 718 C CA . LEU A 1 95 ? 33.503 -22.889 -21.019 1.00 42.22 95 LEU A CA 1
ATOM 719 C C . LEU A 1 95 ? 34.058 -22.078 -22.194 1.00 42.22 95 LEU A C 1
ATOM 721 O O . LEU A 1 95 ?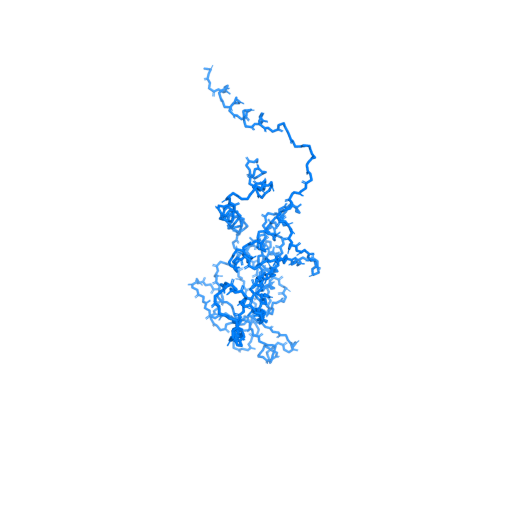 33.591 -22.226 -23.322 1.00 42.22 95 LEU A O 1
ATOM 725 N N . TYR A 1 96 ? 35.039 -21.215 -21.943 1.00 44.16 96 TYR A N 1
ATOM 726 C CA . TYR A 1 96 ? 35.794 -20.576 -23.016 1.00 44.16 96 TYR A CA 1
ATOM 727 C C . TYR A 1 96 ? 37.019 -21.437 -23.358 1.00 44.16 96 TYR A C 1
ATOM 729 O O . TYR A 1 96 ? 37.906 -21.628 -22.525 1.00 44.16 96 TYR A O 1
ATOM 737 N N . SER A 1 97 ? 37.093 -21.932 -24.598 1.00 39.59 97 SER A N 1
ATOM 738 C CA . SER A 1 97 ? 38.368 -22.327 -25.211 1.00 39.59 97 SER A CA 1
ATOM 739 C C . SER A 1 97 ? 39.031 -21.057 -25.744 1.00 39.59 97 SER A C 1
ATOM 741 O O . SER A 1 97 ? 38.519 -20.440 -26.679 1.00 39.59 97 SER A O 1
ATOM 743 N N . ARG A 1 98 ? 40.142 -20.613 -25.144 1.00 42.25 98 ARG A N 1
ATOM 744 C CA . ARG A 1 98 ? 40.992 -19.585 -25.763 1.00 42.25 98 ARG A CA 1
ATOM 745 C C . ARG A 1 98 ? 41.880 -20.257 -26.806 1.00 42.25 98 ARG A C 1
ATOM 747 O O . ARG A 1 98 ? 43.032 -20.564 -26.523 1.00 42.25 98 ARG A O 1
ATOM 754 N N . ASP A 1 99 ? 41.386 -20.386 -28.029 1.00 39.88 99 ASP A N 1
ATOM 755 C CA . ASP A 1 99 ? 42.256 -20.600 -29.187 1.00 39.88 99 ASP A CA 1
ATOM 756 C C . ASP A 1 99 ? 42.826 -19.252 -29.652 1.00 39.88 99 ASP A C 1
ATOM 758 O O . ASP A 1 99 ? 42.516 -18.743 -30.726 1.00 39.88 99 ASP A O 1
ATOM 762 N N . TYR A 1 100 ? 43.702 -18.652 -28.837 1.00 39.22 100 TYR A N 1
ATOM 763 C CA . TYR A 1 100 ? 44.717 -17.752 -29.389 1.00 39.22 100 TYR A CA 1
ATOM 764 C C . TYR A 1 100 ? 45.801 -18.638 -30.003 1.00 39.22 100 TYR A C 1
ATOM 766 O O . TYR A 1 100 ? 46.871 -18.842 -29.429 1.00 39.22 100 TYR A O 1
ATOM 774 N N . VAL A 1 101 ? 45.515 -19.190 -31.183 1.00 38.47 101 VAL A N 1
ATOM 775 C CA . VAL A 1 101 ? 46.544 -19.801 -32.026 1.00 38.47 101 VAL A CA 1
ATOM 776 C C . VAL A 1 101 ? 47.385 -18.662 -32.597 1.00 38.47 101 VAL A C 1
ATOM 778 O O . VAL A 1 101 ? 47.224 -18.213 -33.727 1.00 38.47 101 VAL A O 1
ATOM 781 N N . SER A 1 102 ? 48.306 -18.162 -31.777 1.00 39.97 102 SER A N 1
ATOM 782 C CA . SER A 1 102 ? 49.576 -17.682 -32.296 1.00 39.97 102 SER A CA 1
ATOM 783 C C . SER A 1 102 ? 50.230 -18.886 -32.967 1.00 39.97 102 SER A C 1
ATOM 785 O O . SER A 1 102 ? 50.500 -19.881 -32.296 1.00 39.97 102 SER A O 1
ATOM 787 N N . ASN A 1 103 ? 50.464 -18.811 -34.278 1.00 42.28 103 ASN A N 1
ATOM 788 C CA . ASN A 1 103 ? 51.055 -19.854 -35.134 1.00 42.28 103 ASN A CA 1
ATOM 789 C C . ASN A 1 103 ? 52.492 -20.290 -34.744 1.00 42.28 103 ASN A C 1
ATOM 791 O O . ASN A 1 103 ? 53.255 -20.745 -35.590 1.00 42.28 103 ASN A O 1
ATOM 795 N N . THR A 1 104 ? 52.902 -20.152 -33.484 1.00 43.19 104 THR A N 1
ATOM 796 C CA . THR A 1 104 ? 54.285 -20.352 -33.043 1.00 43.19 104 THR A CA 1
ATOM 797 C C .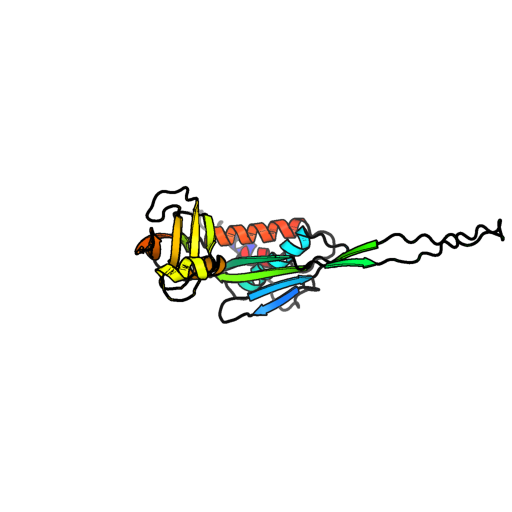 THR A 1 104 ? 54.491 -21.403 -31.957 1.00 43.19 104 THR A C 1
ATOM 799 O O . THR A 1 104 ? 55.647 -21.720 -31.702 1.00 43.19 104 THR A O 1
ATOM 802 N N . LEU A 1 105 ? 53.463 -22.017 -31.352 1.00 44.66 105 LEU A N 1
ATOM 803 C CA . LEU A 1 105 ? 53.677 -23.085 -30.355 1.00 44.66 105 LEU A CA 1
ATOM 804 C C . LEU A 1 105 ? 52.600 -24.179 -30.435 1.00 44.66 105 LEU A C 1
ATOM 806 O O . LEU A 1 105 ? 51.484 -24.008 -29.958 1.00 44.66 105 LEU A O 1
ATOM 810 N N . ARG A 1 106 ? 52.962 -25.322 -31.028 1.00 43.19 106 ARG A N 1
ATOM 811 C CA . ARG A 1 106 ? 52.075 -26.454 -31.350 1.00 43.19 106 ARG A CA 1
ATOM 812 C C . ARG A 1 106 ? 52.005 -27.547 -30.265 1.00 43.19 106 ARG A C 1
ATOM 814 O O . ARG A 1 106 ? 51.624 -28.655 -30.595 1.00 43.19 106 ARG A O 1
ATOM 821 N N . ASP A 1 107 ? 52.355 -27.268 -29.004 1.00 49.97 107 ASP A N 1
ATOM 822 C CA . ASP A 1 107 ? 52.539 -28.332 -27.990 1.00 49.97 107 ASP A CA 1
ATOM 823 C C . ASP A 1 107 ? 52.106 -27.982 -26.551 1.00 49.97 107 ASP A C 1
ATOM 825 O O . ASP A 1 107 ? 52.756 -28.377 -25.583 1.00 49.97 107 ASP A O 1
ATOM 829 N N . LYS A 1 108 ? 51.003 -27.253 -26.334 1.00 47.19 108 LYS A N 1
ATOM 830 C CA . LYS A 1 108 ? 50.470 -27.107 -24.965 1.00 47.19 108 LYS A CA 1
ATOM 831 C C . LYS A 1 108 ? 48.969 -27.342 -24.905 1.00 47.19 108 LYS A C 1
ATOM 833 O O . LYS A 1 108 ? 48.211 -26.667 -25.591 1.00 47.19 108 LYS A O 1
ATOM 838 N N . ASN A 1 109 ? 48.584 -28.306 -24.060 1.00 48.91 109 ASN A N 1
ATOM 839 C CA . ASN A 1 109 ? 47.213 -28.557 -23.620 1.00 48.91 109 ASN A CA 1
ATOM 840 C C . ASN A 1 109 ? 46.473 -27.224 -23.426 1.00 48.91 109 ASN A C 1
ATOM 842 O O . ASN A 1 109 ? 46.988 -26.379 -22.686 1.00 48.91 109 ASN A O 1
ATOM 846 N N . PRO A 1 110 ? 45.296 -27.021 -24.042 1.00 51.75 110 PRO A N 1
ATOM 847 C CA . PRO A 1 110 ? 44.526 -25.810 -23.822 1.00 51.75 110 PRO A CA 1
ATOM 848 C C . PRO A 1 110 ? 44.145 -25.740 -22.342 1.00 51.75 110 PRO A C 1
ATOM 850 O O . PRO A 1 110 ? 43.427 -26.595 -21.822 1.00 51.75 110 PRO A O 1
ATOM 853 N N . THR A 1 111 ? 44.654 -24.732 -21.638 1.00 49.16 111 THR A N 1
ATOM 854 C CA . THR A 1 111 ? 44.211 -24.424 -20.281 1.00 49.16 111 THR A CA 1
ATOM 855 C C . THR A 1 111 ? 42.792 -23.872 -20.386 1.00 49.16 111 THR A C 1
ATOM 857 O O . THR A 1 111 ? 42.584 -22.727 -20.786 1.00 49.16 111 THR A O 1
ATOM 860 N N . VAL A 1 112 ? 41.798 -24.708 -20.086 1.00 47.94 112 VAL A N 1
ATOM 861 C CA . VAL A 1 112 ? 40.394 -24.293 -20.032 1.00 47.94 112 VAL A CA 1
ATOM 862 C C . VAL A 1 112 ? 40.206 -23.440 -18.781 1.00 47.94 112 VAL A C 1
ATOM 864 O O . VAL A 1 112 ? 40.323 -23.934 -17.661 1.00 47.94 112 VAL A O 1
ATOM 867 N N . HIS A 1 113 ? 39.925 -22.155 -18.971 1.00 47.62 113 HIS A N 1
ATOM 868 C CA . HIS A 1 113 ? 39.531 -21.260 -17.889 1.00 47.62 113 HIS A CA 1
ATOM 869 C C . HIS A 1 113 ? 38.005 -21.144 -17.885 1.00 47.62 113 HIS A C 1
ATOM 871 O O . HIS A 1 113 ? 37.407 -20.683 -18.856 1.00 47.62 113 HIS A O 1
ATOM 877 N N . SER A 1 114 ? 37.373 -21.581 -16.797 1.00 49.56 114 SER A N 1
ATOM 878 C CA . SER A 1 114 ? 35.954 -21.340 -16.538 1.00 49.56 114 SER A CA 1
ATOM 879 C C . SER A 1 114 ? 35.823 -20.184 -15.554 1.00 49.56 114 SER A C 1
ATOM 881 O O . SER A 1 114 ? 36.190 -20.330 -14.386 1.00 49.56 114 SER A O 1
ATOM 883 N N . GLU A 1 115 ? 35.282 -19.057 -16.003 1.00 51.12 115 GLU A N 1
ATOM 884 C CA . GLU A 1 115 ? 34.861 -17.981 -15.107 1.00 51.12 115 GLU A CA 1
ATOM 885 C C . GLU A 1 115 ? 33.328 -17.976 -15.032 1.00 51.12 115 GLU A C 1
ATOM 887 O O . GLU A 1 115 ? 32.664 -18.034 -16.072 1.00 51.12 115 GLU A O 1
ATOM 892 N N . PRO A 1 116 ? 32.734 -17.962 -13.826 1.00 48.56 116 PRO A N 1
ATOM 893 C CA . PRO A 1 116 ? 31.290 -17.852 -13.689 1.00 48.56 116 PRO A CA 1
ATOM 894 C C . PRO A 1 116 ? 30.835 -16.478 -14.191 1.00 48.56 116 PRO A C 1
ATOM 896 O O . PRO A 1 116 ? 31.278 -15.446 -13.687 1.00 48.56 116 PRO A O 1
ATOM 899 N N . MET A 1 117 ? 29.924 -16.459 -15.162 1.00 53.03 117 MET A N 1
ATOM 900 C CA . MET A 1 117 ? 29.220 -15.246 -15.568 1.00 53.03 117 MET A CA 1
ATOM 901 C C . MET A 1 117 ? 27.902 -15.155 -14.798 1.00 53.03 117 MET A C 1
ATOM 903 O O . MET A 1 117 ? 27.104 -16.093 -14.790 1.00 53.03 117 MET A O 1
ATOM 907 N N . TYR A 1 118 ? 27.674 -14.015 -14.149 1.00 56.91 118 TYR A N 1
ATOM 908 C CA . TYR A 1 118 ? 26.417 -13.719 -13.469 1.00 56.91 118 TYR A CA 1
ATOM 909 C C . TYR A 1 118 ? 25.472 -13.036 -14.454 1.00 56.91 118 TYR A C 1
ATOM 911 O O . TYR A 1 118 ? 25.749 -11.923 -14.900 1.00 56.91 118 TYR A O 1
ATOM 919 N N . VAL A 1 119 ? 24.354 -13.680 -14.782 1.00 62.62 119 VAL A N 1
ATOM 920 C CA . VAL A 1 119 ? 23.268 -13.037 -15.526 1.00 62.62 119 VAL A CA 1
ATOM 921 C C . VAL A 1 119 ? 22.238 -12.570 -14.506 1.00 62.62 119 VAL A C 1
ATOM 923 O O . VAL A 1 119 ? 21.604 -13.372 -13.818 1.00 62.62 119 VAL A O 1
ATOM 926 N N . HIS A 1 120 ? 22.117 -11.251 -14.366 1.00 68.56 120 HIS A N 1
ATOM 927 C CA . HIS A 1 120 ? 21.130 -10.615 -13.503 1.00 68.56 120 HIS A CA 1
ATOM 928 C C . HIS A 1 120 ? 19.969 -10.114 -14.361 1.00 68.56 120 HIS A C 1
ATOM 930 O O . HIS A 1 120 ? 20.104 -9.085 -15.011 1.00 68.56 120 HIS A O 1
ATOM 936 N N . ALA A 1 121 ? 18.829 -10.801 -14.343 1.00 79.62 121 ALA A N 1
ATOM 937 C CA . ALA A 1 121 ? 17.621 -10.338 -15.027 1.00 79.62 121 ALA A CA 1
ATOM 938 C C . ALA A 1 121 ? 16.663 -9.737 -13.985 1.00 79.62 121 ALA A C 1
ATOM 940 O O . ALA A 1 121 ? 16.049 -10.492 -13.219 1.00 79.62 121 ALA A O 1
ATOM 941 N N . PRO A 1 122 ? 16.564 -8.397 -13.872 1.00 83.81 122 PRO A N 1
ATOM 942 C CA . PRO A 1 122 ? 15.703 -7.796 -12.877 1.00 83.81 122 PRO A CA 1
ATOM 943 C C . PRO A 1 122 ? 14.234 -8.012 -13.238 1.00 83.81 122 PRO A C 1
ATOM 945 O O . PRO A 1 122 ? 13.807 -7.763 -14.368 1.00 83.81 122 PRO A O 1
ATOM 948 N N . ARG A 1 123 ? 13.429 -8.405 -12.256 1.00 89.69 123 ARG A N 1
ATOM 949 C CA . ARG A 1 123 ? 11.985 -8.555 -12.425 1.00 89.69 123 ARG A CA 1
ATOM 950 C C . ARG A 1 123 ? 11.278 -7.960 -11.225 1.00 89.69 123 ARG A C 1
ATOM 952 O O . ARG A 1 123 ? 11.537 -8.360 -10.099 1.00 89.69 123 ARG A O 1
ATOM 959 N N . PHE A 1 124 ? 10.384 -7.009 -11.466 1.00 91.31 124 PHE A N 1
ATOM 960 C CA . PHE A 1 124 ? 9.665 -6.316 -10.400 1.00 91.31 124 PHE A CA 1
ATOM 961 C C . PHE A 1 124 ? 8.167 -6.344 -10.647 1.00 91.31 124 PHE A C 1
ATOM 963 O O . PHE A 1 124 ? 7.704 -5.960 -11.718 1.00 91.31 124 PHE A O 1
ATOM 970 N N . THR A 1 125 ? 7.410 -6.742 -9.628 1.00 93.12 125 THR A N 1
ATOM 971 C CA . THR A 1 125 ? 5.946 -6.741 -9.639 1.00 93.12 125 THR A CA 1
ATOM 972 C C . THR A 1 125 ? 5.421 -5.681 -8.678 1.00 93.12 125 THR A C 1
ATOM 974 O O . THR A 1 125 ? 5.659 -5.732 -7.474 1.00 93.12 125 THR A O 1
ATOM 977 N N . VAL A 1 126 ? 4.651 -4.729 -9.195 1.00 92.81 126 VAL A N 1
ATOM 978 C CA . VAL A 1 126 ? 3.965 -3.706 -8.402 1.00 92.81 126 VAL A CA 1
ATOM 979 C C . VAL A 1 126 ? 2.507 -4.085 -8.250 1.00 92.81 126 VAL A C 1
ATOM 981 O O . VAL A 1 126 ? 1.788 -4.238 -9.237 1.00 92.81 126 VAL A O 1
ATOM 984 N N . ARG A 1 127 ? 2.039 -4.180 -7.005 1.00 92.12 127 ARG A N 1
ATOM 985 C CA . ARG A 1 127 ? 0.612 -4.288 -6.686 1.00 92.12 127 ARG A CA 1
ATOM 986 C C . ARG A 1 127 ? 0.053 -2.898 -6.458 1.00 92.12 127 ARG A C 1
ATOM 988 O O . ARG A 1 127 ? 0.599 -2.126 -5.669 1.00 92.12 127 ARG A O 1
ATOM 995 N N . TYR A 1 128 ? -1.057 -2.586 -7.110 1.00 92.56 128 TYR A N 1
ATOM 996 C CA . TYR A 1 128 ? -1.652 -1.257 -7.048 1.00 92.56 128 TYR A CA 1
ATOM 997 C C . TYR A 1 128 ? -3.174 -1.295 -7.171 1.00 92.56 128 TYR A C 1
ATOM 999 O O . TYR A 1 128 ? -3.772 -2.284 -7.598 1.00 92.56 128 TYR A O 1
ATOM 1007 N N . SER A 1 129 ? -3.798 -0.189 -6.791 1.00 91.69 129 SER A N 1
ATOM 1008 C CA . SER A 1 129 ? -5.190 0.131 -7.103 1.00 91.69 129 SER A CA 1
ATOM 1009 C C . SER A 1 129 ? -5.263 1.521 -7.724 1.00 91.69 129 SER A C 1
ATOM 1011 O O . SER A 1 129 ? -4.347 2.330 -7.572 1.00 91.69 129 SER A O 1
ATOM 1013 N N . CYS A 1 130 ? -6.347 1.800 -8.443 1.00 89.44 130 CYS A N 1
ATOM 1014 C CA . CYS A 1 130 ? -6.562 3.104 -9.056 1.00 89.44 130 CYS A CA 1
ATOM 1015 C C . CYS A 1 130 ? -7.593 3.900 -8.259 1.00 89.44 130 CYS A C 1
ATOM 1017 O O . CYS A 1 130 ? -8.707 3.426 -8.031 1.00 89.44 130 CYS A O 1
ATOM 1019 N N . ALA A 1 131 ? -7.236 5.117 -7.861 1.00 87.94 131 ALA A N 1
ATOM 1020 C CA . ALA A 1 131 ? -8.042 5.960 -6.991 1.00 87.94 131 ALA A CA 1
ATOM 1021 C C . ALA A 1 131 ? -8.427 7.274 -7.686 1.00 87.94 131 ALA A C 1
ATOM 1023 O O . ALA A 1 131 ? -7.586 7.983 -8.235 1.00 87.94 131 ALA A O 1
ATOM 1024 N N . ASN A 1 132 ? -9.715 7.624 -7.609 1.00 87.25 132 ASN A N 1
ATOM 1025 C CA . ASN A 1 132 ? -10.206 8.971 -7.943 1.00 87.25 132 ASN A CA 1
ATOM 1026 C C . ASN A 1 132 ? -10.225 9.897 -6.733 1.00 87.25 132 ASN A C 1
ATOM 1028 O O . ASN A 1 132 ? -10.163 11.116 -6.872 1.00 87.25 132 ASN A O 1
ATOM 1032 N N . ASN A 1 133 ? -10.328 9.305 -5.551 1.00 86.69 133 ASN A N 1
ATOM 1033 C CA . ASN A 1 133 ? -10.287 9.996 -4.286 1.00 86.69 133 ASN A CA 1
ATOM 1034 C C . ASN A 1 133 ? -9.441 9.158 -3.333 1.00 86.69 133 ASN A C 1
ATOM 1036 O O . ASN A 1 133 ? -9.602 7.941 -3.264 1.00 86.69 133 ASN A O 1
ATOM 1040 N N . TYR A 1 134 ? -8.531 9.809 -2.628 1.00 90.94 134 TYR A N 1
ATOM 1041 C CA . TYR A 1 134 ? -7.743 9.203 -1.576 1.00 90.94 134 TYR A CA 1
ATOM 1042 C C . TYR A 1 134 ? -7.737 10.149 -0.385 1.00 90.94 134 TYR A C 1
ATOM 1044 O O . TYR A 1 134 ? -7.395 11.331 -0.511 1.00 90.94 134 TYR A O 1
ATOM 1052 N N . ARG A 1 135 ? -8.130 9.628 0.776 1.00 92.50 135 ARG A N 1
ATOM 1053 C CA . ARG A 1 135 ? -8.014 10.343 2.042 1.00 92.50 135 ARG A CA 1
ATOM 1054 C C . ARG A 1 135 ? -6.976 9.645 2.902 1.00 92.50 135 ARG A C 1
ATOM 1056 O O . ARG A 1 135 ? -7.046 8.437 3.069 1.00 92.50 135 ARG A O 1
ATOM 1063 N N . ALA A 1 136 ? -6.030 10.389 3.451 1.00 92.31 136 ALA A N 1
ATOM 1064 C CA . ALA A 1 136 ? -5.064 9.858 4.408 1.00 92.31 136 ALA A CA 1
ATOM 1065 C C . ALA A 1 136 ? -5.563 10.096 5.839 1.00 92.31 136 ALA A C 1
ATOM 1067 O O . ALA A 1 136 ? -6.338 11.027 6.074 1.00 92.31 136 ALA A O 1
ATOM 1068 N N . LEU A 1 137 ? -5.115 9.286 6.803 1.00 93.88 137 LEU A N 1
ATOM 1069 C CA . LEU A 1 137 ? -5.245 9.663 8.213 1.00 93.88 137 LEU A CA 1
ATOM 1070 C C . LEU A 1 137 ? -4.395 10.906 8.484 1.00 93.88 137 LEU A C 1
ATOM 1072 O O . LEU A 1 137 ? -3.297 11.038 7.951 1.00 93.88 137 LEU A O 1
ATOM 1076 N N . THR A 1 138 ? -4.910 11.815 9.312 1.00 93.44 138 THR A N 1
ATOM 1077 C CA . THR A 1 138 ? -4.161 13.019 9.700 1.00 93.44 138 THR A CA 1
ATOM 1078 C C . THR A 1 138 ? -3.033 12.698 10.677 1.00 93.44 138 THR A C 1
ATOM 1080 O O . THR A 1 138 ? -1.965 13.285 10.571 1.00 93.44 138 THR A O 1
ATOM 1083 N N . GLN A 1 139 ? -3.252 11.753 11.596 1.00 90.31 139 GLN A N 1
ATOM 1084 C CA . GLN A 1 139 ? -2.137 11.116 12.285 1.00 90.31 139 GLN A CA 1
ATOM 1085 C C . GLN A 1 139 ? -1.540 10.111 11.308 1.00 90.31 139 GLN A C 1
ATOM 1087 O O . 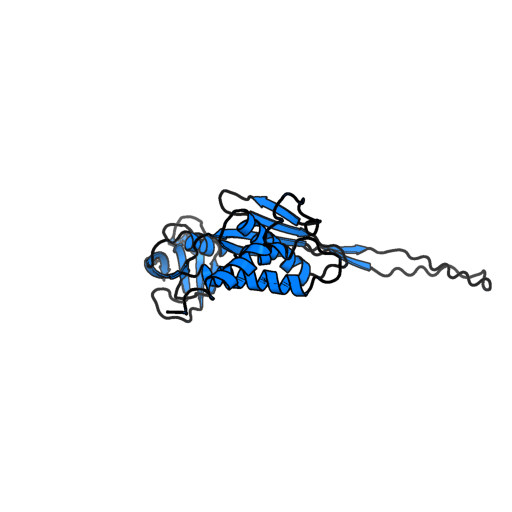GLN A 1 139 ? -2.301 9.317 10.758 1.00 90.31 139 GLN A O 1
ATOM 1092 N N . THR A 1 140 ? -0.240 10.150 11.046 1.00 91.50 140 THR A N 1
ATOM 1093 C CA . THR A 1 140 ? 0.416 9.296 10.049 1.00 91.50 140 THR A CA 1
ATOM 1094 C C . THR A 1 140 ? 1.127 8.130 10.745 1.00 91.50 140 THR A C 1
ATOM 1096 O O . THR A 1 140 ? 2.350 8.136 10.876 1.00 91.50 140 THR A O 1
ATOM 1099 N N . PRO A 1 141 ? 0.393 7.117 11.260 1.00 94.12 141 PRO A N 1
ATOM 1100 C CA . PRO A 1 141 ? 1.014 6.057 12.034 1.00 94.12 141 PRO A CA 1
ATOM 1101 C C . PRO A 1 141 ? 1.937 5.219 11.154 1.00 94.12 141 PRO A C 1
ATOM 1103 O O . PRO A 1 141 ? 1.586 4.836 10.034 1.00 94.12 141 PRO A O 1
ATOM 1106 N N . GLN A 1 142 ? 3.086 4.857 11.710 1.00 94.19 142 GLN A N 1
ATOM 1107 C CA . GLN A 1 142 ? 3.819 3.697 11.234 1.00 94.19 142 GLN A CA 1
ATOM 1108 C C . GLN A 1 142 ? 3.078 2.448 11.704 1.00 94.19 142 GLN A C 1
ATOM 1110 O O . GLN A 1 142 ? 2.656 2.357 12.860 1.00 94.19 142 GLN A O 1
ATOM 1115 N N . ILE A 1 143 ? 2.868 1.514 10.779 1.00 95.06 143 ILE A N 1
ATOM 1116 C CA . ILE A 1 143 ? 2.076 0.310 11.012 1.00 95.06 143 ILE A CA 1
ATOM 1117 C C . ILE A 1 143 ? 2.872 -0.939 10.654 1.00 95.06 143 ILE A C 1
ATOM 1119 O O . ILE A 1 143 ? 3.528 -0.991 9.614 1.00 95.06 143 ILE A O 1
ATOM 1123 N N . THR A 1 144 ? 2.761 -1.953 11.504 1.00 95.00 144 THR A N 1
ATOM 1124 C CA . THR A 1 144 ? 3.389 -3.264 11.330 1.00 95.00 144 THR A CA 1
ATOM 1125 C C . THR A 1 144 ? 2.310 -4.337 11.288 1.00 95.00 144 THR A C 1
ATOM 1127 O O . THR A 1 144 ? 1.347 -4.295 12.054 1.00 95.00 144 THR A O 1
ATOM 1130 N N . GLU A 1 145 ? 2.449 -5.309 10.392 1.00 95.12 145 GLU A N 1
ATOM 1131 C CA . GLU A 1 145 ? 1.498 -6.416 10.296 1.00 95.12 145 GLU A CA 1
ATOM 1132 C C . GLU A 1 145 ? 1.660 -7.380 11.471 1.00 95.12 145 GLU A C 1
ATOM 1134 O O . GLU A 1 145 ? 2.758 -7.866 11.747 1.00 95.12 145 GLU A O 1
ATOM 1139 N N . LEU A 1 146 ? 0.553 -7.692 12.139 1.00 93.31 146 LEU A N 1
ATOM 1140 C CA . LEU A 1 146 ? 0.488 -8.743 13.142 1.00 93.31 146 LEU A CA 1
ATOM 1141 C C . LEU A 1 146 ? -0.146 -9.995 12.559 1.00 93.31 146 LEU A C 1
ATOM 1143 O O . LEU A 1 146 ? -1.166 -9.946 11.862 1.00 93.31 146 LEU A O 1
ATOM 1147 N N . LYS A 1 147 ? 0.457 -11.135 12.898 1.00 90.06 147 LYS A N 1
ATOM 1148 C CA . LYS A 1 147 ? -0.060 -12.441 12.509 1.00 90.06 147 LYS A CA 1
ATOM 1149 C C . LYS A 1 147 ? -1.377 -12.758 13.241 1.00 90.06 147 LYS A C 1
ATOM 1151 O O . LYS A 1 147 ? -1.593 -12.251 14.349 1.00 90.06 147 LYS A O 1
ATOM 1156 N N . PRO A 1 148 ? -2.248 -13.599 12.654 1.00 91.00 148 PRO A N 1
ATOM 1157 C CA . PRO A 1 148 ? -3.539 -13.946 13.240 1.00 91.00 148 PRO A CA 1
ATOM 1158 C C . PRO A 1 148 ? -3.472 -14.489 14.667 1.00 91.00 148 PRO A C 1
ATOM 1160 O O . PRO A 1 148 ? -4.351 -14.199 15.470 1.00 91.00 148 PRO A O 1
ATOM 1163 N N . GLU A 1 149 ? -2.426 -15.230 15.026 1.00 86.44 149 GLU A N 1
ATOM 1164 C CA . GLU A 1 149 ? -2.287 -15.862 16.343 1.00 86.44 149 GLU A CA 1
ATOM 1165 C C . GLU A 1 149 ? -2.240 -14.824 17.473 1.00 86.44 149 GLU A C 1
ATOM 1167 O O . GLU A 1 149 ? -2.781 -15.051 18.550 1.00 86.44 149 GLU A O 1
ATOM 1172 N N . VAL A 1 150 ? -1.660 -13.649 17.210 1.00 84.88 150 VAL A N 1
ATOM 1173 C CA . VAL A 1 150 ? -1.541 -12.562 18.196 1.00 84.88 150 VAL A CA 1
ATOM 1174 C C . VAL A 1 150 ? -2.874 -11.834 18.384 1.00 84.88 150 VAL A C 1
ATOM 1176 O O . VAL A 1 150 ? -3.235 -11.443 19.492 1.00 84.88 150 VAL A O 1
ATOM 1179 N N . VAL A 1 151 ? -3.618 -11.641 17.296 1.00 87.62 151 VAL A N 1
ATOM 1180 C CA . VAL A 1 151 ? -4.832 -10.806 17.266 1.00 87.62 151 VAL A CA 1
ATOM 1181 C C . VAL A 1 151 ? -6.088 -11.609 17.615 1.00 87.62 151 VAL A C 1
ATOM 1183 O O . VAL A 1 151 ? -7.022 -11.090 18.238 1.00 87.62 151 VAL A O 1
ATOM 1186 N N . SER A 1 152 ? -6.099 -12.892 17.256 1.00 84.88 152 SER A N 1
ATOM 1187 C CA . SER A 1 152 ? -7.225 -13.809 17.445 1.00 84.88 152 SER A CA 1
ATOM 1188 C C . SER A 1 152 ? -7.592 -14.040 18.908 1.00 84.88 152 SER A C 1
ATOM 1190 O O . SER A 1 152 ? -8.765 -14.266 19.190 1.00 84.88 152 SER A O 1
ATOM 1192 N N . TYR A 1 153 ? -6.650 -13.893 19.846 1.00 80.88 153 TYR A N 1
ATOM 1193 C CA . TYR A 1 153 ? -6.940 -13.999 21.280 1.00 80.88 153 TYR A CA 1
ATOM 1194 C C . TYR A 1 153 ? -8.011 -12.992 21.736 1.00 80.88 153 TYR A C 1
ATOM 1196 O O . TYR A 1 153 ? -8.896 -13.332 22.519 1.00 80.88 153 TYR A O 1
ATOM 1204 N N . ALA A 1 154 ? -7.970 -11.765 21.207 1.00 81.62 154 ALA A N 1
ATOM 1205 C CA . ALA A 1 154 ? -8.919 -10.713 21.569 1.00 81.62 154 ALA A CA 1
ATOM 1206 C C . ALA A 1 154 ? -10.152 -10.664 20.647 1.00 81.62 154 ALA A C 1
ATOM 1208 O O . ALA A 1 154 ? -11.255 -10.392 21.108 1.00 81.62 154 ALA A O 1
ATOM 1209 N N . THR A 1 155 ? -9.984 -10.941 19.349 1.00 84.50 155 THR A N 1
ATOM 1210 C CA . THR A 1 155 ? -11.053 -10.795 18.332 1.00 84.50 155 THR A CA 1
ATOM 1211 C C . THR A 1 155 ? -11.849 -12.067 18.062 1.00 84.50 155 THR A C 1
ATOM 1213 O O . THR A 1 155 ? -12.964 -11.987 17.555 1.00 84.50 155 THR A O 1
ATOM 1216 N N . ARG A 1 156 ? -11.295 -13.239 18.398 1.00 86.12 156 ARG A N 1
ATOM 1217 C CA . ARG A 1 156 ? -11.892 -14.570 18.180 1.00 86.12 156 ARG A CA 1
ATOM 1218 C C . ARG A 1 156 ? -12.231 -14.894 16.718 1.00 86.12 156 ARG A C 1
ATOM 1220 O O . ARG A 1 156 ? -13.061 -15.762 16.470 1.00 86.12 156 ARG A O 1
ATOM 1227 N N . ASP A 1 157 ? -11.596 -14.225 15.755 1.00 85.44 157 ASP A N 1
ATOM 1228 C CA . ASP A 1 157 ? -11.892 -14.389 14.325 1.00 85.44 157 ASP A CA 1
ATOM 1229 C C . ASP A 1 157 ? -10.774 -15.073 13.519 1.00 85.44 157 ASP A C 1
ATOM 1231 O O . ASP A 1 157 ? -10.947 -15.289 12.323 1.00 85.44 157 ASP A O 1
ATOM 1235 N N . PHE A 1 158 ? -9.657 -15.449 14.157 1.00 87.81 158 PHE A N 1
ATOM 1236 C CA . PHE A 1 158 ? -8.469 -16.016 13.496 1.00 87.81 158 PHE A CA 1
ATOM 1237 C C . PHE A 1 158 ? -7.920 -15.139 12.361 1.00 87.81 158 PHE A C 1
ATOM 1239 O O . PHE A 1 158 ? -7.366 -15.647 11.385 1.00 87.81 158 PHE A O 1
ATOM 1246 N N . ARG A 1 159 ? -8.050 -13.812 12.481 1.00 90.75 159 ARG A N 1
ATOM 1247 C CA . ARG A 1 159 ? -7.539 -12.850 11.495 1.00 90.75 159 ARG A CA 1
ATOM 1248 C C . ARG A 1 159 ? -6.449 -11.971 12.083 1.00 90.75 159 ARG A C 1
ATOM 1250 O O . ARG A 1 159 ? -6.417 -11.713 13.284 1.00 90.75 159 ARG A O 1
ATOM 1257 N N . GLY A 1 160 ? -5.563 -11.490 11.215 1.00 92.88 160 GLY A N 1
ATOM 1258 C CA . GLY A 1 160 ? -4.482 -10.576 11.584 1.00 92.88 160 GLY A CA 1
ATOM 1259 C C . GLY A 1 160 ? -4.971 -9.162 11.897 1.00 92.88 160 GLY A C 1
ATOM 1260 O O . GLY A 1 160 ? -6.171 -8.879 11.957 1.00 92.88 160 GLY A O 1
ATOM 1261 N N . GLY A 1 161 ? -4.024 -8.249 12.071 1.00 95.19 161 GLY A N 1
ATOM 1262 C CA . GLY A 1 161 ? -4.285 -6.836 12.341 1.00 95.19 161 GLY A CA 1
ATOM 1263 C C . GLY A 1 161 ? -3.039 -5.994 12.103 1.00 95.19 161 GLY A C 1
ATOM 1264 O O . GLY A 1 161 ? -1.984 -6.522 11.755 1.00 95.19 161 GLY A O 1
ATOM 1265 N N . LEU A 1 162 ? -3.150 -4.683 12.284 1.00 96.75 162 LEU A N 1
ATOM 1266 C CA . LEU A 1 162 ? -2.051 -3.748 12.045 1.00 96.75 162 LEU A CA 1
ATOM 1267 C C . LEU A 1 162 ? -1.698 -3.018 13.336 1.00 96.75 162 LEU A C 1
ATOM 1269 O O . LEU A 1 162 ? -2.485 -2.210 13.820 1.00 96.75 162 LEU A O 1
ATOM 1273 N N . GLN A 1 163 ? -0.527 -3.295 13.898 1.00 96.69 163 GLN A N 1
ATOM 1274 C CA . GLN A 1 163 ? -0.053 -2.615 15.098 1.00 96.69 163 GLN A CA 1
ATOM 1275 C C . GLN A 1 163 ? 0.504 -1.239 14.753 1.00 96.69 163 GLN A C 1
ATOM 1277 O O . GLN A 1 163 ? 1.329 -1.117 13.850 1.00 96.69 163 GLN A O 1
ATOM 1282 N N . VAL A 1 164 ? 0.099 -0.219 15.503 1.00 97.06 164 VAL A N 1
ATOM 1283 C CA . VAL A 1 164 ? 0.713 1.109 15.469 1.00 97.06 164 VAL A CA 1
ATOM 1284 C C . VAL A 1 164 ? 2.057 1.030 16.186 1.00 97.06 164 VAL A C 1
ATOM 1286 O O . VAL A 1 164 ? 2.106 0.884 17.407 1.00 97.06 164 VAL A O 1
ATOM 1289 N N . SER A 1 165 ? 3.146 1.096 15.425 1.00 95.81 165 SER A N 1
ATOM 1290 C CA . SER A 1 165 ? 4.513 1.010 15.947 1.00 95.81 165 SER A CA 1
ATOM 1291 C C . SER A 1 165 ? 5.078 2.370 16.345 1.00 95.81 165 SER A C 1
ATOM 1293 O O . SER A 1 165 ? 5.859 2.448 17.286 1.00 95.81 165 SER A O 1
ATOM 1295 N N . ASN A 1 166 ? 4.673 3.436 15.653 1.00 95.31 166 ASN A N 1
ATOM 1296 C CA . ASN A 1 166 ? 5.065 4.806 15.969 1.00 95.31 166 ASN A CA 1
ATOM 1297 C C . ASN A 1 166 ? 3.993 5.797 15.498 1.00 95.31 166 ASN A C 1
ATOM 1299 O O . ASN A 1 166 ? 3.383 5.586 14.445 1.00 95.31 166 ASN A O 1
ATOM 1303 N N . ILE A 1 167 ? 3.777 6.887 16.237 1.00 94.56 167 ILE A N 1
ATOM 1304 C CA . ILE A 1 167 ? 2.896 7.980 15.804 1.00 94.56 167 ILE A CA 1
ATOM 1305 C C . ILE A 1 167 ? 3.435 9.336 16.266 1.00 94.56 167 ILE A C 1
ATOM 1307 O O . ILE A 1 167 ? 3.697 9.547 17.447 1.00 94.56 167 ILE A O 1
ATOM 1311 N N . LYS A 1 168 ? 3.611 10.272 15.326 1.00 89.12 168 LYS A N 1
ATOM 1312 C CA . LYS A 1 168 ? 4.185 11.594 15.625 1.00 89.12 168 LYS A CA 1
ATOM 1313 C C . LYS A 1 168 ? 3.122 12.631 15.957 1.00 89.12 168 LYS A C 1
ATOM 1315 O O . LYS A 1 168 ? 3.349 13.505 16.789 1.00 89.12 168 LYS A O 1
ATOM 1320 N N . GLU A 1 169 ? 1.965 12.557 15.307 1.00 91.25 169 GLU A N 1
ATOM 1321 C CA . GLU A 1 169 ? 0.903 13.542 15.476 1.00 91.25 169 GLU A CA 1
ATOM 1322 C C . GLU A 1 169 ? -0.109 13.130 16.552 1.00 91.25 169 GLU A C 1
ATOM 1324 O O . GLU A 1 169 ? -0.547 11.978 16.640 1.00 91.25 169 GLU A O 1
ATOM 1329 N N . ALA A 1 170 ? -0.551 14.112 17.340 1.00 88.12 170 ALA A N 1
ATOM 1330 C CA . ALA A 1 170 ? -1.564 13.918 18.371 1.00 88.12 170 ALA A CA 1
ATOM 1331 C C . ALA A 1 170 ? -2.941 13.538 17.792 1.00 88.12 170 ALA A C 1
ATOM 1333 O O . ALA A 1 170 ? -3.334 13.979 16.710 1.00 88.12 170 ALA A O 1
ATOM 1334 N N . GLY A 1 171 ? -3.703 12.745 18.549 1.00 91.12 171 GLY A N 1
ATOM 1335 C CA . GLY A 1 171 ? -5.033 12.272 18.162 1.00 91.12 171 GLY A CA 1
ATOM 1336 C C . GLY A 1 171 ? -5.407 10.934 18.821 1.00 91.12 171 GLY A C 1
ATOM 1337 O O . GLY A 1 171 ? -4.818 10.569 19.840 1.00 91.12 171 GLY A O 1
ATOM 1338 N N . PRO A 1 172 ? -6.437 10.231 18.313 1.00 94.56 172 PRO A N 1
ATOM 1339 C CA . PRO A 1 172 ? -7.050 9.108 19.028 1.00 94.56 172 PRO A CA 1
ATOM 1340 C C . PRO A 1 172 ? -6.236 7.802 19.029 1.00 94.56 172 PRO A C 1
ATOM 1342 O O . PRO A 1 172 ? -6.366 7.017 19.978 1.00 94.56 172 PRO A O 1
ATOM 1345 N N . LEU A 1 173 ? -5.434 7.553 17.988 1.00 96.31 173 LEU A N 1
ATOM 1346 C CA . LEU A 1 173 ? -4.552 6.383 17.920 1.00 96.31 173 LEU A CA 1
ATOM 1347 C C . LEU A 1 173 ? -3.326 6.586 18.814 1.00 96.31 173 LEU A C 1
ATOM 1349 O O . LEU A 1 173 ? -2.817 7.701 18.936 1.00 96.31 173 LEU A O 1
ATOM 1353 N N . ARG A 1 174 ? -2.862 5.497 19.425 1.00 96.25 174 ARG A N 1
ATOM 1354 C CA . ARG A 1 174 ? -1.681 5.437 20.293 1.00 96.25 174 ARG A CA 1
ATOM 1355 C C . ARG A 1 174 ? -0.759 4.308 19.848 1.00 96.25 174 ARG A C 1
ATOM 1357 O O . ARG A 1 174 ? -1.208 3.334 19.247 1.00 96.25 174 ARG A O 1
ATOM 1364 N N . GLU A 1 175 ? 0.522 4.437 20.172 1.00 96.12 175 GLU A N 1
ATOM 1365 C CA . GLU A 1 175 ? 1.479 3.344 19.996 1.00 96.12 175 GLU A CA 1
ATOM 1366 C C . GLU A 1 175 ? 1.014 2.094 20.755 1.00 96.12 175 GLU A C 1
ATOM 1368 O O . GLU A 1 175 ? 0.465 2.180 21.856 1.00 96.12 175 GLU A O 1
ATOM 1373 N N . GLY A 1 176 ? 1.192 0.932 20.130 1.00 95.44 176 GLY A N 1
ATOM 1374 C CA . GLY A 1 176 ? 0.729 -0.355 20.642 1.00 95.44 176 GLY A CA 1
ATOM 1375 C C . GLY A 1 176 ? -0.723 -0.704 20.302 1.00 95.44 176 GLY A C 1
ATOM 1376 O O . GLY A 1 176 ? -1.080 -1.876 20.420 1.00 95.44 176 GLY A O 1
ATOM 1377 N N . ASP A 1 177 ? -1.544 0.245 19.834 1.00 97.12 177 ASP A N 1
ATOM 1378 C CA . ASP A 1 177 ? -2.891 -0.066 19.341 1.00 97.12 177 ASP A CA 1
ATOM 1379 C C . ASP A 1 177 ? -2.818 -1.039 18.160 1.00 97.12 177 ASP A C 1
ATOM 1381 O O . ASP A 1 177 ? -2.002 -0.868 17.254 1.00 97.12 177 ASP A O 1
ATOM 1385 N N . VAL A 1 178 ? -3.715 -2.024 18.120 1.00 97.00 178 VAL A N 1
ATOM 1386 C CA . VAL A 1 178 ? -3.854 -2.921 16.964 1.00 97.00 178 VAL A CA 1
ATOM 1387 C C . VAL A 1 178 ? -5.110 -2.556 16.194 1.00 97.00 178 VAL A C 1
ATOM 1389 O O . VAL A 1 178 ? -6.221 -2.798 16.653 1.00 97.00 178 VAL A O 1
ATOM 1392 N N . ILE A 1 179 ? -4.949 -1.988 15.007 1.00 97.50 179 ILE A N 1
ATOM 1393 C CA . ILE A 1 179 ? -6.040 -1.642 14.103 1.00 97.50 179 ILE A CA 1
ATOM 1394 C C . ILE A 1 179 ? -6.571 -2.917 13.452 1.00 97.50 179 ILE A C 1
ATOM 1396 O O . ILE A 1 179 ? -5.822 -3.665 12.824 1.00 97.50 179 ILE A O 1
ATOM 1400 N N . THR A 1 180 ? -7.878 -3.136 13.567 1.00 96.69 180 THR A N 1
ATOM 1401 C CA . THR A 1 180 ? -8.565 -4.278 12.953 1.00 96.69 180 THR A CA 1
ATOM 1402 C C . THR A 1 180 ? -9.499 -3.840 11.836 1.00 96.69 180 THR A C 1
ATOM 1404 O O . THR A 1 180 ? -9.632 -4.553 10.846 1.00 96.69 180 THR A O 1
ATOM 1407 N N . HIS A 1 181 ? -10.125 -2.661 11.936 1.00 96.94 181 HIS A N 1
ATOM 1408 C CA . HIS A 1 181 ? -11.017 -2.151 10.891 1.00 96.94 181 HIS A CA 1
ATOM 1409 C C . HIS A 1 181 ? -10.874 -0.649 10.672 1.00 96.94 181 HIS A C 1
ATOM 1411 O O . HIS A 1 181 ? -10.687 0.111 11.620 1.00 96.94 181 HIS A O 1
ATOM 1417 N N . ILE A 1 182 ? -11.082 -0.213 9.431 1.00 96.62 182 ILE A N 1
ATOM 1418 C CA . ILE A 1 182 ? -11.126 1.196 9.027 1.00 96.62 182 ILE A CA 1
ATOM 1419 C C . ILE A 1 182 ? -12.372 1.411 8.178 1.00 96.62 182 ILE A C 1
ATOM 1421 O O . ILE A 1 182 ? -12.547 0.760 7.152 1.00 96.62 182 ILE A O 1
ATOM 1425 N N . GLY A 1 183 ? -13.271 2.296 8.610 1.00 94.25 183 GLY A N 1
ATOM 1426 C CA . GLY A 1 183 ? -14.504 2.579 7.868 1.00 94.25 183 GLY A CA 1
ATOM 1427 C C . GLY A 1 183 ? -15.398 1.349 7.662 1.00 94.25 183 GLY A C 1
ATOM 1428 O O . GLY A 1 183 ? -16.143 1.299 6.694 1.00 94.25 183 GLY A O 1
ATOM 1429 N N . GLY A 1 184 ? -15.302 0.346 8.543 1.00 93.12 184 GLY A N 1
ATOM 1430 C CA . GLY A 1 184 ? -16.010 -0.935 8.419 1.00 93.12 184 GLY A CA 1
ATOM 1431 C C . GLY A 1 184 ? -15.286 -2.001 7.587 1.00 93.12 184 GLY A C 1
ATOM 1432 O O . GLY A 1 184 ? -15.712 -3.151 7.588 1.00 93.12 184 GLY A O 1
ATOM 1433 N N . ILE A 1 185 ? -14.171 -1.668 6.934 1.00 93.62 185 ILE A N 1
ATOM 1434 C CA . ILE A 1 185 ? -13.353 -2.620 6.172 1.00 93.62 185 ILE A CA 1
ATOM 1435 C C . ILE A 1 185 ? -12.326 -3.252 7.109 1.00 93.62 185 ILE A C 1
ATOM 1437 O O . ILE A 1 185 ? -11.596 -2.531 7.791 1.00 93.62 185 ILE A O 1
ATOM 1441 N N . ARG A 1 186 ? -12.254 -4.589 7.142 1.00 94.50 186 ARG A N 1
ATOM 1442 C CA . ARG A 1 186 ? -11.205 -5.310 7.881 1.00 94.50 186 ARG A CA 1
ATOM 1443 C C . ARG A 1 186 ? -9.838 -5.037 7.258 1.00 94.50 186 ARG A C 1
ATOM 1445 O O . ARG A 1 186 ? -9.691 -5.112 6.039 1.00 94.50 186 ARG A O 1
ATOM 1452 N N . VAL A 1 187 ? -8.842 -4.796 8.106 1.00 94.81 187 VAL A N 1
ATOM 1453 C CA . VAL A 1 187 ? -7.447 -4.609 7.710 1.00 94.81 187 VAL A CA 1
ATOM 1454 C C . VAL A 1 187 ? -6.538 -5.574 8.473 1.00 94.81 187 VAL A C 1
ATOM 1456 O O . VAL A 1 187 ? -6.484 -5.582 9.696 1.00 94.81 187 VAL A O 1
ATOM 1459 N N . GLU A 1 188 ? -5.833 -6.412 7.729 1.00 93.50 188 GLU A N 1
ATOM 1460 C CA . GLU A 1 188 ? -4.831 -7.371 8.220 1.00 93.50 188 GLU A CA 1
ATOM 1461 C C . GLU A 1 188 ? -3.459 -7.105 7.598 1.00 93.50 188 GLU A C 1
ATOM 1463 O O . GLU A 1 188 ? -2.432 -7.523 8.123 1.00 93.50 188 GLU A O 1
ATOM 1468 N N . LYS A 1 189 ? -3.461 -6.425 6.449 1.00 91.56 189 LYS A N 1
ATOM 1469 C CA . LYS A 1 189 ? -2.289 -6.128 5.632 1.00 91.56 189 LYS A CA 1
ATOM 1470 C C . LYS A 1 189 ? -2.194 -4.637 5.353 1.00 91.56 189 LYS A C 1
ATOM 1472 O O . LYS A 1 189 ? -3.221 -3.966 5.204 1.00 91.56 189 LYS A O 1
ATOM 1477 N N . VAL A 1 190 ? -0.976 -4.114 5.218 1.00 90.44 190 VAL A N 1
ATOM 1478 C CA . VAL A 1 190 ? -0.736 -2.673 4.990 1.00 90.44 190 VAL A CA 1
ATOM 1479 C C . VAL A 1 190 ? -1.457 -2.177 3.733 1.00 90.44 190 VAL A C 1
ATOM 1481 O O . VAL A 1 190 ? -1.981 -1.063 3.698 1.00 90.44 190 VAL A O 1
ATOM 1484 N N . TYR A 1 191 ? -1.570 -3.008 2.697 1.00 86.69 191 TYR A N 1
ATOM 1485 C CA . TYR A 1 191 ? -2.314 -2.621 1.501 1.00 86.69 191 TYR A CA 1
ATOM 1486 C C . TYR A 1 191 ? -3.821 -2.467 1.754 1.00 86.69 191 TYR A C 1
ATOM 1488 O O . TYR A 1 191 ? -4.439 -1.559 1.202 1.00 86.69 191 TYR A O 1
ATOM 1496 N N . GLN A 1 192 ? -4.415 -3.304 2.612 1.00 90.31 192 GLN A N 1
ATOM 1497 C CA . GLN A 1 192 ? -5.840 -3.227 2.956 1.00 90.31 192 GLN A CA 1
ATOM 1498 C C . GLN A 1 192 ? -6.143 -1.946 3.730 1.00 90.31 192 GLN A C 1
ATOM 1500 O O . GLN A 1 192 ? -7.186 -1.339 3.513 1.00 90.31 192 GLN A O 1
ATOM 1505 N N . PHE A 1 193 ? -5.204 -1.485 4.561 1.00 92.19 193 PHE A N 1
ATOM 1506 C CA . PHE A 1 193 ? -5.267 -0.174 5.207 1.00 92.19 193 PHE A CA 1
ATOM 1507 C C . PHE A 1 193 ? -5.367 0.959 4.183 1.00 92.19 193 PHE A C 1
ATOM 1509 O O . PHE A 1 193 ? -6.265 1.798 4.266 1.00 92.19 193 PHE A O 1
ATOM 1516 N N . ARG A 1 194 ? -4.500 0.947 3.164 1.00 89.38 194 ARG A N 1
ATOM 1517 C CA . ARG A 1 194 ? -4.520 1.950 2.085 1.00 89.38 194 ARG A CA 1
ATOM 1518 C C . ARG A 1 194 ? -5.814 1.885 1.270 1.00 89.38 194 ARG A C 1
ATOM 1520 O O . ARG A 1 194 ? -6.394 2.926 0.969 1.00 89.38 194 ARG A O 1
ATOM 1527 N N . ILE A 1 195 ? -6.300 0.682 0.956 1.00 87.25 195 ILE A N 1
ATOM 1528 C CA . ILE A 1 195 ? -7.584 0.493 0.263 1.00 87.25 195 ILE A CA 1
ATOM 1529 C C . ILE A 1 195 ? -8.731 1.046 1.109 1.00 87.25 195 ILE A C 1
ATOM 1531 O O . ILE A 1 195 ? -9.527 1.832 0.598 1.00 87.25 195 ILE A O 1
ATOM 1535 N N . ALA A 1 196 ? -8.801 0.708 2.397 1.00 91.75 196 ALA A N 1
ATOM 1536 C CA . ALA A 1 196 ? -9.861 1.191 3.276 1.00 91.75 196 ALA A CA 1
ATOM 1537 C C . ALA A 1 196 ? -9.909 2.727 3.310 1.00 91.75 196 ALA A C 1
ATOM 1539 O O . ALA A 1 196 ? -10.974 3.328 3.167 1.00 91.75 196 ALA A O 1
ATOM 1540 N N . LEU A 1 197 ? -8.742 3.369 3.370 1.00 91.94 197 LEU A N 1
ATOM 1541 C CA . LEU A 1 197 ? -8.602 4.820 3.279 1.00 91.94 197 LEU A CA 1
ATOM 1542 C C . LEU A 1 197 ? -8.997 5.407 1.913 1.00 91.94 197 LEU A C 1
ATOM 1544 O O . LEU A 1 197 ? -9.610 6.472 1.859 1.00 91.94 197 LEU A O 1
ATOM 1548 N N . SER A 1 198 ? -8.736 4.706 0.806 1.00 88.00 198 SER A N 1
ATOM 1549 C CA . SER A 1 198 ? -9.190 5.131 -0.530 1.00 88.00 198 SER A CA 1
ATOM 1550 C C . SER A 1 198 ? -10.717 5.121 -0.690 1.00 88.00 198 SER A C 1
ATOM 1552 O O . SER A 1 198 ? -11.265 5.880 -1.483 1.00 88.00 198 SER A O 1
ATOM 1554 N N . THR A 1 199 ? -11.421 4.305 0.101 1.00 88.38 199 THR A N 1
ATOM 1555 C CA . THR A 1 199 ? -12.894 4.262 0.105 1.00 88.38 199 THR A CA 1
ATOM 1556 C C . THR A 1 199 ? -13.533 5.286 1.047 1.00 88.38 199 THR A C 1
ATOM 1558 O O . THR A 1 199 ? -14.750 5.478 1.023 1.00 88.38 199 THR A O 1
ATOM 1561 N N . ALA A 1 200 ? -12.738 5.967 1.879 1.00 90.56 200 ALA A N 1
ATOM 1562 C CA . ALA A 1 200 ? -13.248 6.935 2.836 1.00 90.56 200 ALA A CA 1
ATOM 1563 C C . ALA A 1 200 ? -13.781 8.191 2.128 1.00 90.56 200 ALA A C 1
ATOM 1565 O O . ALA A 1 200 ? -13.056 8.914 1.446 1.00 90.56 200 ALA A O 1
ATOM 1566 N N . THR A 1 201 ? -15.060 8.499 2.344 1.00 88.75 201 THR A N 1
ATOM 1567 C CA . THR A 1 201 ? -15.711 9.698 1.787 1.00 88.75 201 THR A CA 1
ATOM 1568 C C . THR A 1 201 ? -15.809 10.846 2.791 1.00 88.75 201 THR A C 1
ATOM 1570 O O . THR A 1 201 ? -15.881 12.008 2.398 1.00 88.75 201 THR A O 1
ATOM 1573 N N . ARG A 1 202 ? -15.762 10.550 4.094 1.00 91.88 202 ARG A N 1
ATOM 1574 C CA . ARG A 1 202 ? -16.021 11.505 5.184 1.00 91.88 202 ARG A CA 1
ATOM 1575 C C . ARG A 1 202 ? -14.734 11.987 5.845 1.00 91.88 202 ARG A C 1
ATOM 1577 O O . ARG A 1 202 ? -13.750 11.261 5.876 1.00 91.88 202 ARG A O 1
ATOM 1584 N N . GLU A 1 203 ? -14.770 13.189 6.425 1.00 94.38 203 GLU A N 1
ATOM 1585 C CA . GLU A 1 203 ? -13.649 13.743 7.203 1.00 94.38 203 GLU A CA 1
ATOM 1586 C C . GLU A 1 203 ? -13.324 12.898 8.427 1.00 94.38 203 GLU A C 1
ATOM 1588 O O . GLU A 1 203 ? -12.157 12.720 8.755 1.00 94.38 203 GLU A O 1
ATOM 1593 N N . PHE A 1 204 ? -14.338 12.311 9.054 1.00 95.88 204 PHE A N 1
ATOM 1594 C CA . PHE A 1 204 ? -14.151 11.413 10.179 1.00 95.88 204 PHE A CA 1
ATOM 1595 C C . PHE A 1 204 ? -14.632 10.014 9.830 1.00 95.88 204 PHE A C 1
ATOM 1597 O O . PHE A 1 204 ? -15.755 9.844 9.346 1.00 95.88 204 PHE A O 1
ATOM 1604 N N . ILE A 1 205 ? -13.800 9.020 10.128 1.00 96.19 205 ILE A N 1
ATOM 1605 C CA . ILE A 1 205 ? -14.114 7.608 9.923 1.00 96.19 205 ILE A CA 1
ATOM 1606 C C . ILE A 1 205 ? -13.974 6.825 11.232 1.00 96.19 205 ILE A C 1
ATOM 1608 O O . ILE A 1 205 ? -13.110 7.148 12.054 1.00 96.19 205 ILE A O 1
ATOM 1612 N N . PRO A 1 206 ? -14.817 5.803 11.453 1.00 97.50 206 PRO A N 1
ATOM 1613 C CA . PRO A 1 206 ? -14.637 4.893 12.569 1.00 97.50 206 PRO A CA 1
ATOM 1614 C C . PRO A 1 206 ? -13.434 3.980 12.305 1.00 97.50 206 PRO A C 1
ATOM 1616 O O . PRO A 1 206 ? -13.316 3.397 11.225 1.00 97.50 206 PRO A O 1
ATOM 1619 N N . ILE A 1 207 ? -12.568 3.828 13.300 1.00 97.88 207 ILE A N 1
ATOM 1620 C CA . ILE A 1 207 ? -11.478 2.851 13.313 1.00 97.88 207 ILE A CA 1
ATOM 1621 C C . ILE A 1 207 ? -11.701 1.932 14.504 1.00 97.88 207 ILE A C 1
ATOM 1623 O O . ILE A 1 207 ? -11.781 2.410 15.635 1.00 97.88 207 ILE A O 1
ATOM 1627 N N . ARG A 1 208 ? -11.804 0.625 14.258 1.00 97.31 208 ARG A N 1
ATOM 1628 C CA . ARG A 1 208 ? -11.834 -0.361 15.343 1.00 97.31 208 ARG A CA 1
ATOM 1629 C C . ARG A 1 208 ? -10.417 -0.795 15.655 1.00 97.31 208 ARG A C 1
ATOM 1631 O O . ARG A 1 208 ? -9.658 -1.136 14.741 1.00 97.31 208 ARG A O 1
ATOM 1638 N N . ILE A 1 209 ? -10.084 -0.766 16.936 1.00 97.31 209 ILE A N 1
ATOM 1639 C CA . ILE A 1 209 ? -8.774 -1.133 17.451 1.00 97.31 209 ILE A CA 1
ATOM 1640 C C . ILE A 1 209 ? -8.907 -2.108 18.614 1.00 97.31 209 ILE A C 1
ATOM 1642 O O . ILE A 1 209 ? -9.950 -2.175 19.260 1.00 97.31 209 ILE A O 1
ATOM 1646 N N . LEU A 1 210 ? -7.812 -2.785 18.929 1.00 95.69 210 LEU A N 1
ATOM 1647 C CA . LEU A 1 210 ? -7.588 -3.427 20.212 1.00 95.69 210 LEU A CA 1
ATOM 1648 C C . LEU A 1 210 ? -6.583 -2.596 21.003 1.00 95.69 2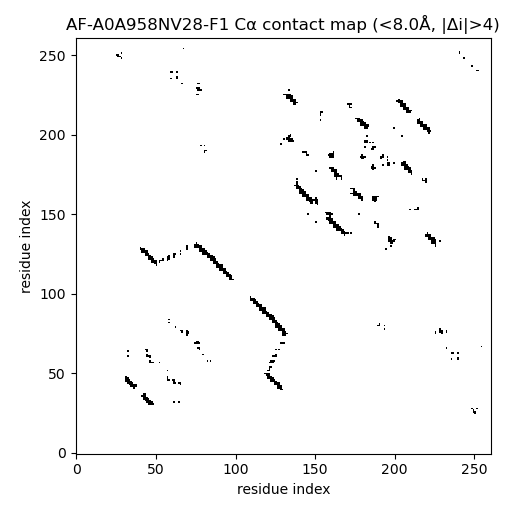10 LEU A C 1
ATOM 1650 O O . LEU A 1 210 ? -5.488 -2.313 20.513 1.00 95.69 210 LEU A O 1
ATOM 1654 N N . ARG A 1 211 ? -6.941 -2.250 22.238 1.00 95.44 211 ARG A N 1
ATOM 1655 C CA . ARG A 1 211 ? -6.045 -1.623 23.215 1.00 95.44 211 ARG A CA 1
ATOM 1656 C C . ARG A 1 211 ? -6.152 -2.398 24.515 1.00 95.44 211 ARG A C 1
ATOM 1658 O O . ARG A 1 211 ? -7.247 -2.532 25.050 1.00 95.44 211 ARG A O 1
ATOM 1665 N N . ASN A 1 212 ? -5.032 -2.922 25.011 1.00 91.75 212 ASN A N 1
ATOM 1666 C CA . ASN A 1 212 ? -5.011 -3.788 26.197 1.00 91.75 212 ASN A CA 1
ATOM 1667 C C . ASN A 1 212 ? -6.038 -4.935 26.102 1.00 91.75 212 ASN A C 1
ATOM 1669 O O . ASN A 1 212 ? -6.775 -5.190 27.046 1.00 91.75 212 ASN A O 1
ATOM 1673 N N . GLN A 1 213 ? -6.115 -5.583 24.931 1.00 88.06 213 GLN A N 1
ATOM 1674 C CA . GLN A 1 213 ? -7.058 -6.672 24.614 1.00 88.06 213 GLN A CA 1
ATOM 1675 C C . GLN A 1 213 ? -8.552 -6.295 24.616 1.00 88.06 213 GLN A C 1
ATOM 1677 O O . GLN A 1 213 ? -9.396 -7.167 24.429 1.00 88.06 213 GLN A O 1
ATOM 1682 N N . VAL A 1 214 ? -8.897 -5.015 24.762 1.00 92.00 214 VAL A N 1
ATOM 1683 C CA . VAL A 1 214 ? -10.278 -4.526 24.673 1.00 92.00 214 VAL A CA 1
ATOM 1684 C C . VAL A 1 214 ? -10.518 -3.903 23.302 1.00 92.00 214 VAL A C 1
ATOM 1686 O O . VAL A 1 214 ? -9.717 -3.085 22.839 1.00 92.00 214 VAL A O 1
ATOM 1689 N N . GLU A 1 215 ? -11.626 -4.271 22.657 1.00 93.88 215 GLU A N 1
ATOM 1690 C CA . GLU A 1 215 ? -12.040 -3.661 21.394 1.00 93.88 215 GLU A CA 1
ATOM 1691 C C . GLU A 1 215 ? -12.651 -2.276 21.634 1.00 93.88 215 GLU A C 1
ATOM 1693 O O . GLU A 1 215 ? -13.581 -2.107 22.423 1.00 93.88 215 GLU A O 1
ATOM 1698 N N . LEU A 1 216 ? -12.127 -1.272 20.934 1.00 96.69 216 LEU A N 1
ATOM 1699 C CA . LEU A 1 216 ? -12.591 0.111 20.990 1.00 96.69 216 LEU A CA 1
ATOM 1700 C C . LEU A 1 216 ? -12.874 0.613 19.576 1.00 96.69 216 LEU A C 1
ATOM 1702 O O . LEU A 1 216 ? -12.152 0.294 18.633 1.00 96.69 216 LEU A O 1
ATOM 1706 N N . THR A 1 217 ? -13.889 1.465 19.432 1.00 97.94 217 THR A N 1
ATOM 1707 C CA . THR A 1 217 ? -14.119 2.215 18.190 1.00 97.94 217 THR A CA 1
ATOM 1708 C C . THR A 1 217 ? -13.727 3.670 18.393 1.00 97.94 217 THR A C 1
ATOM 1710 O O . THR A 1 217 ? -14.322 4.385 19.196 1.00 97.94 217 THR A O 1
ATOM 1713 N N . LEU A 1 218 ? -12.726 4.115 17.642 1.00 97.50 218 LEU A N 1
ATOM 1714 C CA . LEU A 1 218 ? -12.217 5.478 17.645 1.00 97.50 218 LEU A CA 1
ATOM 1715 C C . LEU A 1 218 ? -12.751 6.255 16.443 1.00 97.50 218 LEU A C 1
ATOM 1717 O O . LEU A 1 218 ? -12.980 5.695 15.373 1.00 97.50 218 LEU A O 1
ATOM 1721 N N . LYS A 1 219 ? -12.903 7.571 16.595 1.00 97.25 219 LYS A N 1
ATOM 1722 C CA . LYS A 1 219 ? -13.251 8.482 15.499 1.00 97.25 219 LYS A CA 1
ATOM 1723 C C . LYS A 1 219 ? -11.983 9.173 15.003 1.00 97.25 219 LYS A C 1
ATOM 1725 O O . LYS A 1 219 ? -11.507 10.107 15.641 1.00 97.25 219 LYS A O 1
ATOM 1730 N N . ALA A 1 220 ? -11.436 8.717 13.881 1.00 95.94 220 ALA A N 1
ATOM 1731 C CA . ALA A 1 220 ? -10.197 9.252 13.323 1.00 95.94 220 ALA A CA 1
ATOM 1732 C C . ALA A 1 220 ? -10.467 10.293 12.236 1.00 95.94 220 ALA A C 1
ATOM 1734 O O . ALA A 1 220 ? -11.385 10.135 11.428 1.00 95.94 220 ALA A O 1
ATOM 1735 N N . LYS A 1 221 ? -9.653 11.352 12.220 1.00 96.12 221 LYS A N 1
ATOM 1736 C CA . LYS A 1 221 ? -9.710 12.414 11.215 1.00 96.12 221 LYS A CA 1
ATOM 1737 C C . LYS A 1 221 ? -8.909 12.027 9.971 1.00 96.12 221 LYS A C 1
ATOM 1739 O O . LYS A 1 221 ? -7.826 11.451 10.074 1.00 96.12 221 LYS A O 1
ATOM 1744 N N . THR A 1 222 ? -9.443 12.378 8.807 1.00 95.31 222 THR A N 1
ATOM 1745 C CA . THR A 1 222 ? -8.824 12.171 7.501 1.00 95.31 222 THR A CA 1
ATOM 1746 C C . THR A 1 222 ? -8.765 13.464 6.695 1.00 95.31 222 THR A C 1
ATOM 1748 O O . THR A 1 222 ? -9.701 14.271 6.691 1.00 95.31 222 THR A O 1
ATOM 1751 N N . SER A 1 223 ? -7.694 13.632 5.932 1.00 94.50 223 SER A N 1
ATOM 1752 C CA . SER A 1 223 ? -7.503 14.743 4.998 1.00 94.50 223 SER A CA 1
ATOM 1753 C C . SER A 1 223 ? -7.527 14.243 3.557 1.00 94.50 223 SER A C 1
ATOM 1755 O O . SER A 1 223 ? -7.131 13.113 3.272 1.00 94.50 223 SER A O 1
ATOM 1757 N N . HIS A 1 224 ? -8.010 15.077 2.634 1.00 93.38 224 HIS A N 1
ATOM 1758 C CA . HIS A 1 224 ? -7.889 14.780 1.208 1.00 93.38 224 HIS A CA 1
ATOM 1759 C C . HIS A 1 224 ? -6.413 14.791 0.811 1.00 93.38 224 HIS A C 1
ATOM 1761 O O . HIS A 1 224 ? -5.723 15.787 1.007 1.00 93.38 224 HIS A O 1
ATOM 1767 N N . ALA A 1 225 ? -5.951 13.683 0.240 1.00 91.06 225 ALA A N 1
ATOM 1768 C CA . ALA A 1 225 ? -4.567 13.479 -0.169 1.00 91.06 225 ALA A CA 1
ATOM 1769 C C . ALA A 1 225 ? -4.445 13.113 -1.658 1.00 91.06 225 ALA A C 1
ATOM 1771 O O . ALA A 1 225 ? -3.345 12.852 -2.133 1.00 91.06 225 ALA A O 1
ATOM 1772 N N . THR A 1 226 ? -5.549 13.131 -2.418 1.00 90.06 226 THR A N 1
ATOM 1773 C CA . THR A 1 226 ? -5.565 12.802 -3.853 1.00 90.06 226 THR A CA 1
ATOM 1774 C C . THR A 1 226 ? -4.580 13.642 -4.660 1.00 90.06 226 THR A C 1
ATOM 1776 O O . THR A 1 226 ? -3.837 13.087 -5.456 1.00 90.06 226 THR A O 1
ATOM 1779 N N . ASN A 1 227 ? -4.543 14.963 -4.448 1.00 89.00 227 ASN A N 1
ATOM 1780 C CA . ASN A 1 227 ? -3.654 15.848 -5.208 1.00 89.00 227 ASN A CA 1
ATOM 1781 C C . ASN A 1 227 ? -2.180 15.617 -4.855 1.00 89.00 227 ASN A C 1
ATOM 1783 O O . ASN A 1 227 ? -1.339 15.653 -5.742 1.00 89.00 227 ASN A O 1
ATOM 1787 N N . SER A 1 228 ? -1.877 15.334 -3.583 1.00 89.12 228 SER A N 1
ATOM 1788 C CA . SER A 1 228 ? -0.518 14.979 -3.160 1.00 89.12 228 SER A CA 1
ATOM 1789 C C . SER A 1 228 ? -0.081 13.655 -3.783 1.00 89.12 228 SER A C 1
ATOM 1791 O O . SER A 1 228 ? 1.000 13.574 -4.349 1.00 89.12 228 SER A O 1
ATOM 1793 N N . LEU A 1 229 ? -0.947 12.636 -3.737 1.00 89.81 229 LEU A N 1
ATOM 1794 C CA . LEU A 1 229 ? -0.686 11.332 -4.346 1.00 89.81 229 LEU A CA 1
ATOM 1795 C C . LEU A 1 229 ? -0.517 11.446 -5.866 1.00 89.81 229 LEU A C 1
ATOM 1797 O O . LEU A 1 229 ? 0.338 10.793 -6.455 1.00 89.81 229 LEU A O 1
ATOM 1801 N N . TYR A 1 230 ? -1.335 12.280 -6.503 1.00 88.12 230 TYR A N 1
ATOM 1802 C CA . TYR A 1 230 ? -1.217 12.582 -7.920 1.00 88.12 230 TYR A CA 1
ATOM 1803 C C . TYR A 1 230 ? 0.122 13.252 -8.240 1.00 88.12 230 TYR A C 1
ATOM 1805 O O . TYR A 1 230 ? 0.842 12.751 -9.094 1.00 88.12 230 TYR A O 1
ATOM 1813 N N . ALA A 1 231 ? 0.494 14.312 -7.519 1.00 87.69 231 ALA A N 1
ATOM 1814 C CA . ALA A 1 231 ? 1.772 14.996 -7.705 1.00 87.69 231 ALA A CA 1
ATOM 1815 C C . ALA A 1 231 ? 2.970 14.050 -7.507 1.00 87.69 231 ALA A C 1
ATOM 1817 O O . ALA A 1 231 ? 3.918 14.093 -8.286 1.00 87.69 231 ALA A O 1
ATOM 1818 N N . ASP A 1 232 ? 2.903 13.143 -6.529 1.00 89.12 232 ASP A N 1
ATOM 1819 C CA . ASP A 1 232 ? 3.920 12.107 -6.336 1.00 89.12 232 ASP A CA 1
ATOM 1820 C C . ASP A 1 232 ? 4.012 11.139 -7.522 1.00 89.12 232 ASP A C 1
ATOM 1822 O O . ASP A 1 232 ? 5.117 10.769 -7.919 1.00 89.12 232 ASP A O 1
ATOM 1826 N N . ASN A 1 233 ? 2.876 10.739 -8.102 1.00 88.75 233 ASN A N 1
ATOM 1827 C CA . ASN A 1 233 ? 2.854 9.907 -9.305 1.00 88.75 233 ASN A CA 1
ATOM 1828 C C . ASN A 1 233 ? 3.440 10.650 -10.514 1.00 88.75 233 ASN A C 1
ATOM 1830 O O . ASN A 1 233 ? 4.256 10.074 -11.228 1.00 88.75 233 ASN A O 1
ATOM 1834 N N . ILE A 1 234 ? 3.092 11.927 -10.712 1.00 84.44 234 ILE A N 1
ATOM 1835 C CA . ILE A 1 234 ? 3.659 12.748 -11.795 1.00 84.44 234 ILE A CA 1
ATOM 1836 C C . ILE A 1 234 ? 5.168 12.891 -11.641 1.00 84.44 234 ILE A C 1
ATOM 1838 O O . ILE A 1 234 ? 5.901 12.617 -12.584 1.00 84.44 234 ILE A O 1
ATOM 1842 N N . ARG A 1 235 ? 5.652 13.209 -10.439 1.00 84.81 235 ARG A N 1
ATOM 1843 C CA . ARG A 1 235 ? 7.091 13.298 -10.173 1.00 84.81 235 ARG A CA 1
ATOM 1844 C C . ARG A 1 235 ? 7.825 12.000 -10.527 1.00 84.81 235 ARG A C 1
ATOM 1846 O O . ARG A 1 235 ? 8.891 12.059 -11.126 1.00 84.81 235 ARG A O 1
ATOM 1853 N N . ARG A 1 236 ? 7.260 10.832 -10.194 1.00 82.31 236 ARG A N 1
ATOM 1854 C CA . ARG A 1 236 ? 7.853 9.526 -10.546 1.00 82.31 236 ARG A CA 1
ATOM 1855 C C . ARG A 1 236 ? 7.914 9.303 -12.058 1.00 82.31 236 ARG A C 1
ATOM 1857 O O . ARG A 1 236 ? 8.919 8.790 -12.542 1.00 82.31 236 ARG A O 1
ATOM 1864 N N . LEU A 1 237 ? 6.866 9.692 -12.790 1.00 78.25 237 LEU A N 1
ATOM 1865 C CA . LEU A 1 237 ? 6.866 9.648 -14.256 1.00 78.25 237 LEU A CA 1
ATOM 1866 C C . LEU A 1 237 ? 7.962 10.555 -14.828 1.00 78.25 237 LEU A C 1
ATOM 1868 O O . LEU A 1 237 ? 8.759 10.113 -15.650 1.00 78.25 237 LEU A O 1
ATOM 1872 N N . GLU A 1 238 ? 8.044 11.802 -14.360 1.00 74.94 238 GLU A N 1
ATOM 1873 C CA . GLU A 1 238 ? 9.046 12.773 -14.813 1.00 74.94 238 GLU A CA 1
ATOM 1874 C C . GLU A 1 238 ? 10.478 12.315 -14.526 1.00 74.94 238 GLU A C 1
ATOM 1876 O O . GLU A 1 238 ? 11.352 12.433 -15.385 1.00 74.94 238 GLU A O 1
ATOM 1881 N N . GLU A 1 239 ? 10.735 11.800 -13.321 1.00 71.38 239 GLU A N 1
ATOM 1882 C CA . GLU A 1 239 ? 12.041 11.261 -12.938 1.00 71.38 239 GLU A CA 1
ATOM 1883 C C . GLU A 1 239 ? 12.452 10.131 -13.872 1.00 71.38 239 GLU A C 1
ATOM 1885 O O . GLU A 1 239 ? 13.575 10.129 -14.364 1.00 71.38 239 GLU A O 1
ATOM 1890 N N . ALA A 1 240 ? 11.541 9.216 -14.187 1.00 68.94 240 ALA A N 1
ATOM 1891 C CA . ALA A 1 240 ? 11.845 8.121 -15.087 1.00 68.94 240 ALA A CA 1
ATOM 1892 C C . ALA A 1 240 ? 12.071 8.561 -16.536 1.00 68.94 240 ALA A C 1
ATOM 1894 O O . ALA A 1 240 ? 12.988 8.055 -17.180 1.00 68.94 240 ALA A O 1
ATOM 1895 N N . CYS A 1 241 ? 11.308 9.542 -17.027 1.00 65.31 241 CYS A N 1
ATOM 1896 C CA . CYS A 1 241 ? 11.497 10.097 -18.369 1.00 65.31 241 CYS A CA 1
ATOM 1897 C C . CYS A 1 241 ? 12.888 10.730 -18.543 1.00 65.31 241 CYS A C 1
ATOM 1899 O O . CYS A 1 241 ? 13.469 10.657 -19.624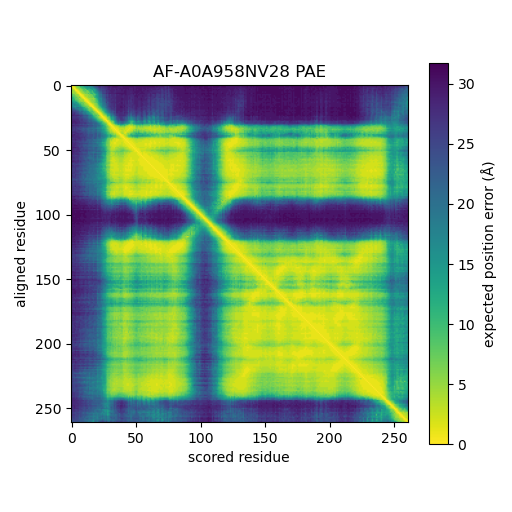 1.00 65.31 241 CYS A O 1
ATOM 1901 N N . LYS A 1 242 ? 13.462 11.315 -17.481 1.00 63.00 242 LYS A N 1
ATOM 1902 C CA . LYS A 1 242 ? 14.803 11.929 -17.523 1.00 63.00 242 LYS A CA 1
ATOM 1903 C C . LYS A 1 242 ? 15.932 10.921 -17.741 1.00 63.00 242 LYS A C 1
ATOM 1905 O O . LYS A 1 242 ? 16.957 11.291 -18.302 1.00 63.00 242 LYS A O 1
ATOM 1910 N N . PHE A 1 243 ? 15.761 9.668 -17.321 1.00 53.97 243 PHE A N 1
ATOM 1911 C CA . PHE A 1 243 ? 16.776 8.620 -17.494 1.00 53.97 243 PHE A CA 1
ATOM 1912 C C . PHE A 1 243 ? 16.673 7.887 -18.834 1.00 53.97 243 PHE A C 1
ATOM 1914 O O . PHE A 1 243 ? 17.468 6.992 -19.103 1.00 53.97 243 PHE A O 1
ATOM 1921 N N . ALA A 1 244 ? 15.701 8.252 -19.670 1.00 50.22 244 ALA A N 1
ATOM 1922 C CA . ALA A 1 244 ? 15.270 7.421 -20.778 1.00 50.22 244 ALA A CA 1
ATOM 1923 C C . ALA A 1 244 ? 15.805 7.853 -22.167 1.00 50.22 244 ALA A C 1
ATOM 1925 O O . ALA A 1 244 ? 15.359 7.305 -23.167 1.00 50.22 244 ALA A O 1
ATOM 1926 N N . GLN A 1 245 ? 16.780 8.772 -22.291 1.00 43.91 245 GLN A N 1
ATOM 1927 C CA . GLN A 1 245 ? 17.333 9.148 -23.613 1.00 43.91 245 GLN A CA 1
ATOM 1928 C C . GLN A 1 245 ? 18.840 8.881 -23.816 1.00 43.91 245 GLN A C 1
ATOM 1930 O O . GLN A 1 245 ? 19.605 9.053 -22.866 1.00 43.91 245 GLN A O 1
ATOM 1935 N N . PRO A 1 246 ? 19.286 8.556 -25.061 1.00 43.03 246 PRO A N 1
ATOM 1936 C CA . PRO A 1 246 ? 18.517 8.417 -26.302 1.00 43.03 246 PRO A CA 1
ATOM 1937 C C . PRO A 1 246 ? 18.566 6.972 -26.833 1.00 43.03 246 PRO A C 1
ATOM 1939 O O . PRO A 1 246 ? 19.413 6.620 -27.650 1.00 43.03 246 PRO A O 1
ATOM 1942 N N . VAL A 1 247 ? 17.631 6.130 -26.404 1.00 36.56 247 VAL A N 1
ATOM 1943 C CA . VAL A 1 247 ? 17.070 5.131 -27.323 1.00 36.56 247 VAL A CA 1
ATOM 1944 C C . VAL A 1 247 ? 15.802 5.786 -27.844 1.00 36.56 247 VAL A C 1
ATOM 1946 O O . VAL A 1 247 ? 15.101 6.424 -27.063 1.00 36.56 247 VAL A O 1
ATOM 1949 N N . GLU A 1 248 ? 15.562 5.748 -29.152 1.00 37.19 248 GLU A N 1
ATOM 1950 C CA . GLU A 1 248 ? 14.357 6.305 -29.769 1.00 37.19 248 GLU A CA 1
ATOM 1951 C C . GLU A 1 248 ? 13.126 5.840 -28.983 1.00 37.19 248 GLU A C 1
ATOM 1953 O O . GLU A 1 248 ? 12.755 4.670 -29.024 1.00 37.19 248 GLU A O 1
ATOM 1958 N N . LEU A 1 249 ? 12.547 6.749 -28.200 1.00 40.09 249 LEU A N 1
ATOM 1959 C CA . LEU A 1 249 ? 11.352 6.509 -27.412 1.00 40.09 249 LEU A CA 1
ATOM 1960 C C . LEU A 1 249 ? 10.190 7.163 -28.132 1.00 40.09 249 LEU A C 1
ATOM 1962 O O . LEU A 1 249 ? 10.062 8.391 -28.076 1.00 40.09 249 LEU A O 1
ATOM 1966 N N . PRO A 1 250 ? 9.299 6.388 -28.747 1.00 40.44 250 PRO A N 1
ATOM 1967 C CA . PRO A 1 250 ? 7.977 6.881 -29.023 1.00 40.44 250 PRO A CA 1
ATOM 1968 C C . PRO A 1 250 ? 7.149 6.617 -27.750 1.00 40.44 250 PRO A C 1
ATOM 1970 O O . PRO A 1 250 ? 7.131 5.520 -27.198 1.00 40.44 250 PRO A O 1
ATOM 1973 N N . ASP A 1 251 ? 6.515 7.679 -27.258 1.00 47.22 251 ASP A N 1
ATOM 1974 C CA . ASP A 1 251 ? 5.300 7.660 -26.429 1.00 47.22 251 ASP A CA 1
ATOM 1975 C C . ASP A 1 251 ? 5.355 7.565 -24.889 1.00 47.22 251 ASP A C 1
ATOM 1977 O O . ASP A 1 251 ? 4.314 7.773 -24.269 1.00 47.22 251 ASP A O 1
ATOM 1981 N N . VAL A 1 252 ? 6.507 7.432 -24.215 1.00 44.97 252 VAL A N 1
ATOM 1982 C CA . VAL A 1 252 ? 6.543 7.491 -22.720 1.00 44.97 252 VAL A CA 1
ATOM 1983 C C . VAL A 1 252 ? 6.149 8.883 -22.179 1.00 44.97 252 VAL A C 1
ATOM 1985 O O . VAL A 1 252 ? 5.538 9.020 -21.121 1.00 44.97 252 VAL A O 1
ATOM 1988 N N . CYS A 1 253 ? 6.440 9.947 -22.933 1.00 46.12 253 CYS A N 1
ATOM 1989 C CA . CYS A 1 253 ? 6.151 11.329 -22.529 1.00 46.12 253 CYS A CA 1
ATOM 1990 C C . CYS A 1 253 ? 4.737 11.818 -22.900 1.00 46.12 253 CYS A C 1
ATOM 1992 O O . CYS A 1 253 ? 4.385 12.953 -22.569 1.00 46.12 253 CYS A O 1
ATOM 1994 N N . TRP A 1 254 ? 3.907 11.006 -23.566 1.00 42.31 254 TRP A N 1
ATOM 1995 C CA . TRP A 1 254 ? 2.571 11.440 -24.007 1.00 42.31 254 TRP A CA 1
ATOM 1996 C C . TRP A 1 254 ? 1.601 11.672 -22.844 1.00 42.31 254 TRP A C 1
ATOM 1998 O O . TRP A 1 254 ? 0.770 12.578 -22.908 1.00 42.31 254 TRP A O 1
ATOM 2008 N N . ALA A 1 255 ? 1.747 10.931 -21.742 1.00 42.06 255 ALA A N 1
ATOM 2009 C CA . ALA A 1 255 ? 0.945 11.157 -20.542 1.00 42.06 255 ALA A CA 1
ATOM 2010 C C . ALA A 1 255 ? 1.144 12.577 -19.980 1.00 42.06 255 ALA A C 1
ATOM 2012 O O . ALA A 1 255 ? 0.183 13.180 -19.529 1.00 42.06 255 ALA A O 1
ATOM 2013 N N . LEU A 1 256 ? 2.347 13.159 -20.071 1.00 42.50 256 LEU A N 1
ATOM 2014 C CA . LEU A 1 256 ? 2.595 14.541 -19.636 1.00 42.50 256 LEU A CA 1
ATOM 2015 C C . LEU A 1 256 ? 1.984 15.581 -20.590 1.00 42.50 256 LEU A C 1
ATOM 2017 O O . LEU A 1 256 ? 1.575 16.645 -20.134 1.00 42.50 256 LEU A O 1
ATOM 2021 N N . ALA A 1 257 ? 1.874 15.270 -21.886 1.00 38.91 257 ALA A N 1
ATOM 2022 C CA . ALA A 1 257 ? 1.256 16.155 -22.876 1.00 38.91 257 ALA A CA 1
ATOM 2023 C C . ALA A 1 257 ? -0.274 16.242 -22.717 1.00 38.91 257 ALA A C 1
ATOM 2025 O O . ALA A 1 257 ? -0.831 17.328 -22.841 1.00 38.91 257 ALA A O 1
ATOM 2026 N N . ILE A 1 258 ? -0.938 15.136 -22.357 1.00 43.28 258 ILE A N 1
ATOM 2027 C CA . ILE A 1 258 ? -2.384 15.108 -22.050 1.00 43.28 258 ILE A CA 1
ATOM 2028 C C . ILE A 1 258 ? -2.697 15.837 -20.727 1.00 43.28 258 ILE A C 1
ATOM 2030 O O . ILE A 1 258 ? -3.806 16.313 -20.521 1.00 43.28 258 ILE A O 1
ATOM 2034 N N . LEU A 1 259 ? -1.726 15.951 -19.816 1.00 39.59 259 LEU A N 1
ATOM 2035 C CA . LEU A 1 259 ? -1.898 16.577 -18.497 1.00 39.59 259 LEU A CA 1
ATOM 2036 C C . LEU A 1 259 ? -1.654 18.096 -18.475 1.00 39.59 259 LEU A C 1
ATOM 2038 O O . LEU A 1 259 ? -1.810 18.717 -17.422 1.00 39.59 259 LEU A O 1
ATOM 2042 N N . ALA A 1 260 ? -1.249 18.675 -19.609 1.00 34.38 260 ALA A N 1
ATOM 2043 C CA . ALA A 1 260 ? -1.130 20.119 -19.807 1.00 34.38 260 ALA A CA 1
ATOM 2044 C C . ALA A 1 260 ? -2.425 20.770 -20.358 1.00 34.38 260 ALA A C 1
ATOM 2046 O O . ALA A 1 260 ? -2.450 21.991 -20.530 1.00 34.38 260 ALA A O 1
ATOM 2047 N N . GLU A 1 261 ? -3.471 19.968 -20.612 1.00 34.59 261 GLU A N 1
ATOM 2048 C CA . GLU A 1 261 ? -4.869 20.373 -20.872 1.00 34.59 261 GLU A CA 1
ATOM 2049 C C . GLU A 1 261 ? -5.687 20.487 -19.573 1.00 34.59 261 GLU A C 1
ATOM 2051 O O . GLU A 1 261 ? -6.507 21.432 -19.479 1.00 34.59 261 GLU A O 1
#

Solvent-accessible surface area (backbone atoms only — not comparable to full-atom values): 14998 Å² total; per-residue (Å²): 144,88,82,76,70,71,66,60,58,59,57,48,60,65,56,68,77,64,84,75,91,72,89,78,80,89,56,83,78,54,77,47,54,48,78,47,76,66,66,97,66,34,35,36,19,29,19,45,39,50,68,86,42,51,58,70,56,25,46,48,51,9,49,43,51,40,37,52,55,15,46,77,68,77,25,66,22,47,45,81,53,47,78,43,83,66,52,49,78,47,78,44,73,53,81,45,79,80,79,76,74,60,96,81,70,96,81,71,83,81,78,71,56,71,57,78,41,78,47,43,33,23,25,16,40,24,34,31,31,64,32,80,48,33,30,40,59,67,46,66,59,41,71,42,73,38,58,26,81,75,40,18,78,62,70,72,69,69,41,35,16,31,30,25,73,40,66,85,52,85,70,87,77,52,66,71,28,29,36,38,26,37,70,84,38,74,20,42,44,75,43,42,48,55,51,35,28,39,69,51,86,56,53,61,37,52,31,34,30,33,52,95,69,40,83,46,79,41,78,43,54,40,40,88,34,39,67,60,47,28,52,53,51,50,50,53,48,53,58,53,59,71,73,53,73,89,58,96,72,60,65,83,65,49,67,62,60,65,69,75,112

Radius of gyration: 26.56 Å; Cα contacts (8 Å, |Δi|>4): 461; chains: 1; bounding box: 70×79×61 Å

pLDDT: mean 73.85, std 23.05, range [27.0, 97.94]